Protein AF-J8LLK3-F1 (afdb_monomer)

InterPro domains:
  IPR021013 ATPase, vacuolar ER assembly factor, Vma12 [PF11712] (64-197)
  IPR021013 ATPase, vacuolar ER assembly factor, Vma12 [PTHR31394] (6-211)

Secondary structure (DSSP, 8-state):
-EEEEPPHHHHHHHHHHHTSTT--HHHHHHHHHHHHHTEEEHHHHHHHHHHHHTTT--SS-HHHHTSS--EEEPPPPPTTTT--HHHHHHHHHHHHHHHHHHHHHHHHHTS-GGGTTS-----HHHHHHHHHHHHHHHHHHHHHHHHHHHHHHHHHHHHS---HHHHHHHHHHHHHHHHHHHHHHHHHHHHHHHHHHHHHHH-------------

Structure (mmCIF, N/CA/C/O backbone):
data_AF-J8LLK3-F1
#
_entry.id   AF-J8LLK3-F1
#
loop_
_atom_site.group_PDB
_atom_site.id
_atom_site.type_symbol
_atom_site.label_atom_i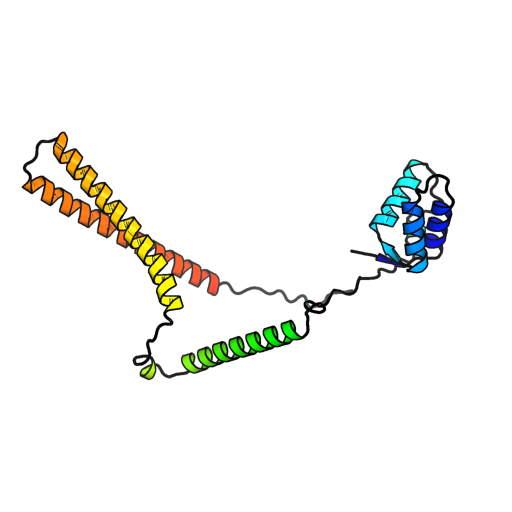d
_atom_site.label_alt_id
_atom_site.label_comp_id
_atom_site.label_asym_id
_atom_site.label_entity_id
_atom_site.label_seq_id
_atom_site.pdbx_PDB_ins_code
_atom_site.Cartn_x
_atom_site.Cartn_y
_atom_site.Cartn_z
_atom_site.occupancy
_atom_site.B_iso_or_equiv
_atom_site.auth_seq_id
_atom_site.auth_comp_id
_atom_site.auth_asym_id
_atom_site.auth_atom_id
_atom_site.pdbx_PDB_model_num
ATOM 1 N N . MET A 1 1 ? -20.066 -0.882 25.666 1.00 60.22 1 MET A N 1
ATOM 2 C CA . MET A 1 1 ? -19.975 -0.672 27.127 1.00 60.22 1 MET A CA 1
ATOM 3 C C . MET A 1 1 ? -21.286 -1.157 27.720 1.00 60.22 1 MET A C 1
ATOM 5 O O . MET A 1 1 ? -22.315 -0.779 27.176 1.00 60.22 1 MET A O 1
ATOM 9 N N . PHE A 1 2 ? -21.241 -2.059 28.703 1.00 69.62 2 PHE A N 1
ATOM 10 C CA . PHE A 1 2 ? -22.421 -2.744 29.247 1.00 69.62 2 PHE A CA 1
ATOM 11 C C . PHE A 1 2 ? -23.059 -1.929 30.378 1.00 69.62 2 PHE A C 1
ATOM 13 O O . PHE A 1 2 ? -22.339 -1.442 31.256 1.00 69.62 2 PHE A O 1
ATOM 20 N N . GLU A 1 3 ? -24.384 -1.809 30.354 1.00 79.56 3 GLU A N 1
ATOM 21 C CA . GLU A 1 3 ? -25.194 -1.228 31.427 1.00 79.56 3 GLU A CA 1
ATOM 22 C C . GLU A 1 3 ? -26.133 -2.308 31.980 1.00 79.56 3 GLU A C 1
ATOM 24 O O . GLU A 1 3 ? -26.584 -3.194 31.251 1.00 79.56 3 GLU A O 1
ATOM 29 N N . ILE A 1 4 ? -26.346 -2.279 33.293 1.00 79.06 4 ILE A N 1
ATOM 30 C CA . ILE A 1 4 ? -27.189 -3.219 34.031 1.00 79.06 4 ILE A CA 1
ATOM 31 C C . ILE A 1 4 ? -28.424 -2.461 34.489 1.00 79.06 4 ILE A C 1
ATOM 33 O O . ILE A 1 4 ? -28.295 -1.382 35.071 1.00 79.06 4 ILE A O 1
ATOM 37 N N . LYS A 1 5 ? -29.607 -3.025 34.267 1.00 81.50 5 LYS A N 1
ATOM 38 C CA . LYS A 1 5 ? -30.846 -2.483 34.818 1.00 81.50 5 LYS A CA 1
ATOM 39 C C . LYS A 1 5 ? -30.872 -2.652 36.338 1.00 81.50 5 LYS A C 1
ATOM 41 O O . LYS A 1 5 ? -30.486 -3.703 36.853 1.00 81.50 5 LYS A O 1
ATOM 46 N N . LEU A 1 6 ? -31.320 -1.630 37.067 1.00 75.50 6 LEU A N 1
ATOM 47 C CA . LEU A 1 6 ? -31.387 -1.718 38.523 1.00 75.50 6 LEU A CA 1
ATOM 48 C C . LEU A 1 6 ? -32.522 -2.651 38.969 1.00 75.50 6 LEU A C 1
ATOM 50 O O . LEU A 1 6 ? -33.693 -2.449 38.660 1.00 75.50 6 LEU A O 1
ATOM 54 N N . ASN A 1 7 ? -32.165 -3.631 39.793 1.00 79.69 7 ASN A N 1
ATOM 55 C CA . ASN A 1 7 ? -33.077 -4.370 40.656 1.00 79.69 7 ASN A CA 1
ATOM 56 C C . ASN A 1 7 ? -33.296 -3.612 41.986 1.00 79.69 7 ASN A C 1
ATOM 58 O O . ASN A 1 7 ? -32.456 -2.812 42.411 1.00 79.69 7 ASN A O 1
ATOM 62 N N . LYS A 1 8 ? -34.375 -3.932 42.706 1.00 78.75 8 LYS A N 1
ATOM 63 C CA . LYS A 1 8 ? -34.675 -3.460 44.068 1.00 78.75 8 LYS A CA 1
ATOM 64 C C . LYS A 1 8 ? -33.454 -3.560 44.993 1.00 78.75 8 LYS A C 1
ATOM 66 O O . LYS A 1 8 ? -33.096 -2.583 45.646 1.00 78.75 8 LYS A O 1
ATOM 71 N N . GLN A 1 9 ? -32.732 -4.681 44.955 1.00 76.06 9 GLN A N 1
ATOM 72 C CA . GLN A 1 9 ? -31.526 -4.864 45.770 1.00 76.06 9 GLN A CA 1
ATOM 73 C C . GLN A 1 9 ? -30.375 -3.931 45.368 1.00 76.06 9 GLN A C 1
ATOM 75 O O . GLN A 1 9 ? -29.700 -3.370 46.228 1.00 76.06 9 GLN A O 1
ATOM 80 N N . THR A 1 10 ? -30.175 -3.691 44.068 1.00 73.69 10 THR A N 1
ATOM 81 C CA . THR A 1 10 ? -29.155 -2.737 43.602 1.00 73.69 10 THR A CA 1
ATOM 82 C C . THR A 1 10 ? -29.512 -1.289 43.940 1.00 73.69 10 THR A C 1
ATOM 84 O O . THR A 1 10 ? -28.625 -0.531 44.322 1.00 73.69 10 THR A O 1
ATOM 87 N N . THR A 1 11 ? -30.796 -0.903 43.889 1.00 78.62 11 THR A N 1
ATOM 88 C CA . THR A 1 11 ? -31.232 0.441 44.317 1.00 78.62 11 THR A CA 1
ATOM 89 C C . THR A 1 11 ? -30.996 0.666 45.805 1.00 78.62 11 THR A C 1
ATOM 91 O O . THR A 1 11 ? -30.547 1.737 46.212 1.00 78.62 11 THR A O 1
ATOM 94 N N . GLU A 1 12 ? -31.266 -0.352 46.621 1.00 81.12 12 GLU A N 1
ATOM 95 C CA . GLU A 1 12 ? -31.087 -0.287 48.066 1.00 81.12 12 GLU A CA 1
ATOM 96 C C . GLU A 1 12 ? -29.602 -0.245 48.435 1.00 81.12 12 GLU A C 1
ATOM 98 O O . GLU A 1 12 ? -29.194 0.569 49.265 1.00 81.12 12 GLU A O 1
ATOM 103 N N . PHE A 1 13 ? -28.773 -1.031 47.742 1.00 79.19 13 PHE A N 1
ATOM 104 C CA . PHE A 1 13 ? -27.320 -0.994 47.871 1.00 79.19 13 PHE A CA 1
ATOM 105 C C . PHE A 1 13 ? -26.745 0.390 47.540 1.00 79.19 13 PHE A C 1
ATOM 107 O O . PHE A 1 13 ? -25.981 0.939 48.332 1.00 79.19 13 PHE A O 1
ATOM 114 N N . LEU A 1 14 ? -27.146 0.991 46.414 1.00 78.25 14 LEU A N 1
ATOM 115 C CA . LEU A 1 14 ? -26.679 2.321 46.009 1.00 78.25 14 LEU A CA 1
ATOM 116 C C . LEU A 1 14 ? -27.146 3.417 46.974 1.00 78.25 14 LEU A C 1
ATOM 118 O O . LEU A 1 14 ? -26.362 4.297 47.322 1.00 78.25 14 LEU A O 1
ATOM 122 N N . ARG A 1 15 ? -28.384 3.339 47.479 1.00 80.56 15 ARG A N 1
ATOM 123 C CA . ARG A 1 15 ? -28.901 4.269 48.497 1.00 80.56 15 ARG A CA 1
ATOM 124 C C . ARG A 1 15 ? -28.152 4.134 49.825 1.00 80.56 15 ARG A C 1
ATOM 126 O O . ARG A 1 15 ? -27.814 5.137 50.446 1.00 80.56 15 ARG A O 1
ATOM 133 N N . LYS A 1 16 ? -27.852 2.905 50.251 1.00 80.44 16 LYS A N 1
ATOM 134 C CA . LYS A 1 16 ? -27.056 2.641 51.458 1.00 80.44 16 LYS A CA 1
ATOM 135 C C . LYS A 1 16 ? -25.616 3.132 51.299 1.00 80.44 16 LYS A C 1
ATOM 137 O O . LYS A 1 16 ? -25.060 3.682 52.245 1.00 80.44 16 LYS A O 1
ATOM 142 N N . PHE A 1 17 ? -25.037 2.982 50.108 1.00 75.31 17 PHE A N 1
ATOM 143 C CA . PHE A 1 17 ? -23.720 3.520 49.777 1.00 75.31 17 PHE A CA 1
ATOM 144 C C . PHE A 1 17 ? -23.714 5.058 49.780 1.00 75.31 17 PHE A C 1
ATOM 146 O O . PHE A 1 17 ? -22.825 5.648 50.386 1.00 75.31 17 PHE A O 1
ATOM 153 N N . LYS A 1 18 ? -24.737 5.707 49.201 1.00 77.25 18 LYS A N 1
ATOM 154 C CA . LYS A 1 18 ? -24.936 7.170 49.240 1.00 77.25 18 LYS A CA 1
ATOM 155 C C . LYS A 1 18 ? -25.008 7.710 50.671 1.00 77.25 18 LYS A C 1
ATOM 157 O O . LYS A 1 18 ? -24.407 8.731 50.980 1.00 77.25 18 LYS A O 1
ATOM 162 N N . ASN A 1 19 ? -25.720 7.001 51.546 1.00 72.38 19 ASN A N 1
ATOM 163 C CA . ASN A 1 19 ? -25.886 7.375 52.952 1.00 72.38 19 ASN A CA 1
ATOM 164 C C . ASN A 1 19 ? -24.664 7.026 53.825 1.00 72.38 19 ASN A C 1
ATOM 166 O O . ASN A 1 19 ? -24.633 7.373 55.004 1.00 72.38 19 ASN A O 1
ATOM 170 N N . SER A 1 20 ? -23.665 6.326 53.280 1.00 69.00 20 SER A N 1
ATOM 171 C CA . SER A 1 20 ? -22.406 6.064 53.974 1.00 69.00 20 SER A CA 1
ATOM 172 C C . SER A 1 20 ? -21.535 7.323 53.978 1.00 69.00 20 SER A C 1
ATOM 174 O O . SER A 1 20 ? -21.442 8.031 52.976 1.00 69.00 20 SER A O 1
ATOM 176 N N . ALA A 1 21 ? -20.830 7.575 55.084 1.00 54.03 21 ALA A N 1
ATOM 177 C CA . ALA A 1 21 ? -20.004 8.767 55.324 1.00 54.03 21 ALA A CA 1
ATOM 178 C C . ALA A 1 21 ? -18.760 8.913 54.410 1.00 54.03 21 ALA A C 1
ATOM 180 O O . ALA A 1 21 ? -17.834 9.652 54.736 1.00 54.03 21 ALA A O 1
ATOM 181 N N . ARG A 1 22 ? -18.694 8.187 53.287 1.00 59.06 22 ARG A N 1
ATOM 182 C CA . ARG A 1 22 ? -17.504 8.053 52.430 1.00 59.06 22 ARG A CA 1
ATOM 183 C C . ARG A 1 22 ? -17.756 8.361 50.954 1.00 59.06 22 ARG A C 1
ATOM 185 O O . ARG A 1 22 ? -16.858 8.192 50.131 1.00 59.06 22 ARG A O 1
ATOM 192 N N . SER A 1 23 ? -18.968 8.791 50.608 1.00 59.50 23 SER A N 1
ATOM 193 C CA . SER A 1 23 ? -19.279 9.206 49.246 1.00 59.50 23 SER A CA 1
ATOM 194 C C . SER A 1 23 ? -18.758 10.621 48.982 1.00 59.50 23 SER A C 1
ATOM 196 O O . SER A 1 23 ? -19.097 11.568 49.693 1.00 59.50 23 SER A O 1
ATOM 198 N N . ASN A 1 24 ? -17.918 10.767 47.957 1.00 65.44 24 ASN A N 1
ATOM 199 C CA . ASN A 1 24 ? -17.491 12.076 47.467 1.00 65.44 24 ASN A CA 1
ATOM 200 C C . ASN A 1 24 ? -18.660 12.754 46.738 1.00 65.44 24 ASN A C 1
ATOM 202 O O . ASN A 1 24 ? -19.535 12.074 46.205 1.00 65.44 24 ASN A O 1
ATOM 206 N N . LYS A 1 25 ? -18.655 14.091 46.647 1.00 73.38 25 LYS A N 1
ATOM 207 C CA . LYS A 1 25 ? -19.703 14.852 45.938 1.00 73.38 25 LYS A CA 1
ATOM 208 C C . LYS A 1 25 ? -19.962 14.310 44.522 1.00 73.38 25 LYS A C 1
ATOM 210 O O . LYS A 1 25 ? -21.103 14.057 44.170 1.00 73.38 25 LYS A O 1
ATOM 215 N N . THR A 1 26 ? -18.895 14.015 43.781 1.00 70.75 26 THR A N 1
ATOM 216 C CA . THR A 1 26 ? -18.955 13.429 42.432 1.00 70.75 26 THR A CA 1
ATOM 217 C C . THR A 1 26 ? -19.625 12.056 42.409 1.00 70.75 26 THR A C 1
ATOM 219 O O . THR A 1 26 ? -20.408 11.759 41.521 1.00 70.75 26 THR A O 1
ATOM 222 N N . THR A 1 27 ? -19.354 11.224 43.414 1.00 74.81 27 THR A N 1
ATOM 223 C CA . THR A 1 27 ? -19.911 9.875 43.512 1.00 74.81 27 THR A CA 1
ATOM 224 C C . THR A 1 27 ? -21.401 9.900 43.843 1.00 74.81 27 THR A C 1
ATOM 226 O O . THR A 1 27 ? -22.145 9.049 43.368 1.00 74.81 27 THR A O 1
ATOM 229 N N . ASN A 1 28 ? -21.845 10.874 44.641 1.00 76.12 28 ASN A N 1
ATOM 230 C CA . ASN A 1 28 ? -23.265 11.085 44.919 1.00 76.12 28 ASN A CA 1
ATOM 231 C C . ASN A 1 28 ? -24.021 11.553 43.676 1.00 76.12 28 ASN A C 1
ATOM 233 O O . ASN A 1 28 ? -25.088 11.010 43.398 1.00 76.12 28 ASN A O 1
ATOM 237 N N . ASP A 1 29 ? -23.442 12.489 42.922 1.00 79.06 29 ASP A N 1
ATOM 238 C CA . ASP A 1 29 ? -24.023 12.977 41.670 1.00 79.06 29 ASP A CA 1
ATOM 239 C C . ASP A 1 29 ? -24.152 11.829 40.646 1.00 79.06 29 ASP A C 1
ATOM 241 O O . ASP A 1 29 ? -25.208 11.654 40.040 1.00 79.06 29 ASP A O 1
ATOM 245 N N . ASP A 1 30 ? -23.128 10.973 40.521 1.00 82.25 30 ASP A N 1
ATOM 246 C CA . ASP A 1 30 ? -23.170 9.782 39.660 1.00 82.25 30 ASP A CA 1
ATOM 247 C C . ASP A 1 30 ? -24.278 8.799 40.084 1.00 82.25 30 ASP A C 1
ATOM 249 O O . ASP A 1 30 ? -25.030 8.300 39.244 1.00 82.25 30 ASP A O 1
ATOM 253 N N . ILE A 1 31 ? -24.416 8.532 41.391 1.00 79.31 31 ILE A N 1
ATOM 254 C CA . ILE A 1 31 ? -25.457 7.642 41.933 1.00 79.31 31 ILE A CA 1
ATOM 255 C C . ILE A 1 31 ? -26.858 8.197 41.661 1.00 79.31 31 ILE A C 1
ATOM 257 O O . ILE A 1 31 ? -27.758 7.420 41.342 1.00 79.31 31 ILE A O 1
ATOM 261 N N . ASP A 1 32 ? -27.048 9.513 41.738 1.00 80.81 32 ASP A N 1
ATOM 262 C CA . ASP A 1 32 ? -28.334 10.146 41.443 1.00 80.81 32 ASP A CA 1
ATOM 263 C C . ASP A 1 32 ? -28.701 10.018 39.960 1.00 80.81 32 ASP A C 1
ATOM 265 O O . ASP A 1 32 ? -29.826 9.628 39.638 1.00 80.81 32 ASP A O 1
ATOM 269 N N . VAL A 1 33 ? -27.727 10.188 39.061 1.00 83.94 33 VAL A N 1
ATOM 270 C CA . VAL A 1 33 ? -27.908 9.931 37.623 1.00 83.94 33 VAL A CA 1
ATOM 271 C C . VAL A 1 33 ? -28.258 8.461 37.352 1.00 83.94 33 VAL A C 1
ATOM 273 O O . VAL A 1 33 ? -29.087 8.169 36.486 1.00 83.94 33 VAL A O 1
ATOM 276 N N . PHE A 1 34 ? -27.667 7.514 38.087 1.00 84.44 34 PHE A N 1
ATOM 277 C CA . PHE A 1 34 ? -27.968 6.084 37.947 1.00 84.44 34 PHE A CA 1
ATOM 278 C C . PHE A 1 34 ? -29.358 5.703 38.472 1.00 84.44 34 PHE A C 1
ATOM 280 O O . PHE A 1 34 ? -30.030 4.852 37.883 1.00 84.44 34 PHE A O 1
ATOM 287 N N . LEU A 1 35 ? -29.805 6.332 39.562 1.00 81.31 35 LEU A N 1
ATOM 288 C CA . LEU A 1 35 ? -31.144 6.126 40.116 1.00 81.31 35 LEU A CA 1
ATOM 289 C C . LEU A 1 35 ? -32.232 6.689 39.190 1.00 81.31 35 LEU A C 1
ATOM 291 O O . LEU A 1 35 ? -33.282 6.064 39.055 1.00 81.31 35 LEU A O 1
ATOM 295 N N . GLU A 1 36 ? -31.970 7.815 38.521 1.00 82.94 36 GLU A N 1
ATOM 296 C CA . GLU A 1 36 ? -32.889 8.415 37.547 1.00 82.94 36 GLU A CA 1
ATOM 297 C C . GLU A 1 36 ? -32.979 7.589 36.254 1.00 82.94 36 GLU A C 1
ATOM 299 O O . GLU A 1 36 ? -34.071 7.323 35.753 1.00 82.94 36 GLU A O 1
ATOM 304 N N . ARG A 1 37 ? -31.837 7.118 35.735 1.00 78.50 37 ARG A N 1
ATOM 305 C CA . ARG A 1 37 ? -31.777 6.324 34.494 1.00 78.50 37 ARG A CA 1
ATOM 306 C C . ARG A 1 37 ? -32.239 4.877 34.653 1.00 78.50 37 ARG A C 1
ATOM 308 O O . ARG A 1 37 ? -32.419 4.200 33.647 1.00 78.50 37 ARG A O 1
ATOM 315 N N . GLN A 1 38 ? -32.387 4.389 35.886 1.00 79.31 38 GLN A N 1
ATOM 316 C CA . GLN A 1 38 ? -32.613 2.972 36.200 1.00 79.31 38 GLN A CA 1
ATOM 317 C C . GLN A 1 38 ? -31.569 2.018 35.582 1.00 79.31 38 GLN A C 1
ATOM 319 O O . GLN A 1 38 ? -31.789 0.804 35.530 1.00 79.31 38 GLN A O 1
ATOM 324 N N . THR A 1 39 ? -30.391 2.534 35.212 1.00 80.81 39 THR A N 1
ATOM 325 C CA . THR A 1 39 ? -29.271 1.755 34.678 1.00 80.81 39 THR A CA 1
ATOM 326 C C . THR A 1 39 ? -27.945 2.133 35.338 1.00 80.81 39 THR A C 1
ATOM 328 O O . THR A 1 39 ? -27.667 3.300 35.614 1.00 80.81 39 THR A O 1
ATOM 331 N N . VAL A 1 40 ? -27.101 1.127 35.599 1.00 80.69 40 VAL A N 1
ATOM 332 C CA . VAL A 1 40 ? -25.756 1.293 36.172 1.00 80.69 40 VAL A CA 1
ATOM 333 C C . VAL A 1 40 ? -24.708 0.665 35.255 1.00 80.69 40 VAL A C 1
ATOM 335 O O . VAL A 1 40 ? -24.835 -0.501 34.871 1.00 80.69 40 VAL A O 1
ATOM 338 N N . PRO A 1 41 ? -23.616 1.376 34.934 1.00 84.31 41 PRO A N 1
ATOM 339 C CA . PRO A 1 41 ? -22.480 0.781 34.247 1.00 84.31 41 PRO A CA 1
ATOM 340 C C . PRO A 1 41 ? -21.817 -0.311 35.101 1.00 84.31 41 PRO A C 1
ATOM 342 O O . PRO A 1 41 ? -21.497 -0.090 36.269 1.00 84.31 41 PRO A O 1
ATOM 345 N N . VAL A 1 42 ? -21.491 -1.461 34.498 1.00 81.69 42 VAL A N 1
ATOM 346 C CA . VAL A 1 42 ? -20.866 -2.598 35.216 1.00 81.69 42 VAL A CA 1
ATOM 347 C C . VAL A 1 42 ? -19.587 -2.186 35.967 1.00 81.69 42 VAL A C 1
ATOM 349 O O . VAL A 1 42 ? -19.337 -2.636 37.083 1.00 81.69 42 VAL A O 1
ATOM 352 N N . HIS A 1 43 ? -18.773 -1.310 35.369 1.00 83.12 43 HIS A N 1
ATOM 353 C CA . HIS A 1 43 ? -17.515 -0.850 35.966 1.00 83.12 43 HIS A CA 1
ATOM 354 C C . HIS A 1 43 ? -17.729 -0.013 37.240 1.00 83.12 43 HIS A C 1
ATOM 356 O O . HIS A 1 43 ? -16.994 -0.190 38.210 1.00 83.12 43 HIS A O 1
ATOM 362 N N . SER A 1 44 ? -18.752 0.847 37.257 1.00 82.25 44 SER A N 1
ATOM 363 C CA . SER A 1 44 ? -19.115 1.669 38.413 1.00 82.25 44 SER A CA 1
ATOM 364 C C . SER A 1 44 ? -19.614 0.784 39.554 1.00 82.25 44 SER A C 1
ATOM 366 O O . SER A 1 44 ? -19.149 0.914 40.682 1.00 82.25 44 SER A O 1
ATOM 368 N N . LEU A 1 45 ? -20.466 -0.204 39.253 1.00 79.75 45 LEU A N 1
ATOM 369 C CA . LEU A 1 45 ? -20.940 -1.166 40.253 1.00 79.75 45 LEU A CA 1
ATOM 370 C C . LEU A 1 45 ? -19.782 -1.963 40.879 1.00 79.75 45 LEU A C 1
ATOM 372 O O . LEU A 1 45 ? -19.710 -2.101 42.099 1.00 79.75 45 LEU A O 1
ATOM 376 N N . LEU A 1 46 ? -18.844 -2.446 40.056 1.00 82.31 46 LEU A N 1
ATOM 377 C CA . LEU A 1 46 ? -17.647 -3.150 40.529 1.00 82.31 46 LEU A CA 1
ATOM 378 C C . LEU A 1 46 ? -16.767 -2.269 41.421 1.00 82.31 46 LEU A C 1
ATOM 380 O O . LEU A 1 46 ? -16.212 -2.766 42.402 1.00 82.31 46 LEU A O 1
ATOM 384 N N . PHE A 1 47 ? -16.643 -0.979 41.100 1.00 83.62 47 PHE A N 1
ATOM 385 C CA . PHE A 1 47 ? -15.919 -0.022 41.930 1.00 83.62 47 PHE A CA 1
ATOM 386 C C . PHE A 1 47 ? -16.555 0.094 43.323 1.00 83.62 47 PHE A C 1
ATOM 388 O O . PHE A 1 47 ? -15.857 -0.091 44.322 1.00 83.62 47 PHE A O 1
ATOM 395 N N . TYR A 1 48 ? -17.875 0.289 43.402 1.00 79.50 48 TYR A N 1
ATOM 396 C CA . TYR A 1 48 ? -18.585 0.402 44.681 1.00 79.50 48 TYR A CA 1
ATOM 397 C C . TYR A 1 48 ? -18.507 -0.885 45.512 1.00 79.50 48 TYR A C 1
ATOM 399 O O . TYR A 1 48 ? -18.216 -0.838 46.706 1.00 79.50 48 TYR A O 1
ATOM 407 N N . VAL A 1 49 ? -18.669 -2.055 44.882 1.00 79.50 49 VAL A N 1
ATOM 408 C CA . VAL A 1 49 ? -18.544 -3.356 45.564 1.00 79.50 49 VAL A CA 1
ATOM 409 C C . VAL A 1 49 ? -17.126 -3.581 46.093 1.00 79.50 49 VAL A C 1
ATOM 411 O O . VAL A 1 49 ? -16.953 -4.061 47.214 1.00 79.50 49 VAL A O 1
ATOM 414 N N . LYS A 1 50 ? -16.094 -3.224 45.317 1.00 82.50 50 LYS A N 1
ATOM 415 C CA . LYS A 1 50 ? -14.692 -3.337 45.744 1.00 82.50 50 LYS A CA 1
ATOM 416 C C . LYS A 1 50 ? -14.400 -2.446 46.948 1.00 82.50 50 LYS A C 1
ATOM 418 O O . LYS A 1 50 ? -13.683 -2.873 47.851 1.00 82.50 50 LYS A O 1
ATOM 423 N N . GLU A 1 51 ? -14.959 -1.242 46.973 1.00 77.31 51 GLU A N 1
ATOM 424 C CA . GLU A 1 51 ? -14.765 -0.308 48.079 1.00 77.31 51 GLU A CA 1
ATOM 425 C C . GLU A 1 51 ? -15.494 -0.764 49.355 1.00 77.31 51 GLU A C 1
ATOM 427 O O . GLU A 1 51 ? -14.934 -0.675 50.447 1.00 77.31 51 GLU A O 1
ATOM 432 N N . CYS A 1 52 ? -16.677 -1.374 49.234 1.00 69.38 52 CYS A N 1
ATOM 433 C CA . CYS A 1 52 ? -17.363 -2.008 50.366 1.00 69.38 52 CYS A CA 1
ATOM 434 C C . CYS A 1 52 ? -16.645 -3.269 50.877 1.00 69.38 52 CYS A C 1
ATOM 436 O O . CYS A 1 52 ? -16.580 -3.485 52.086 1.00 69.38 52 CYS A O 1
ATOM 438 N N . ARG A 1 53 ? -16.054 -4.083 49.987 1.00 68.50 53 ARG A N 1
ATOM 439 C CA . ARG A 1 53 ? -15.320 -5.307 50.364 1.00 68.50 53 ARG A CA 1
ATOM 440 C C . ARG A 1 53 ? -14.065 -5.022 51.194 1.00 68.50 53 ARG A C 1
ATOM 442 O O . ARG A 1 53 ? -13.713 -5.834 52.035 1.00 68.50 53 ARG A O 1
ATOM 449 N N . LYS A 1 54 ? -13.396 -3.883 50.984 1.00 67.38 54 LYS A N 1
ATOM 450 C CA . LYS A 1 54 ? -12.235 -3.476 51.801 1.00 67.38 54 LYS A CA 1
ATOM 451 C C . LYS A 1 54 ? -12.581 -3.209 53.270 1.00 67.38 54 LYS A C 1
ATOM 453 O O . LYS A 1 54 ? -11.678 -3.203 54.093 1.00 67.38 54 LYS A O 1
ATOM 458 N N . ASN A 1 55 ? -13.846 -2.929 53.577 1.00 58.97 55 ASN A N 1
ATOM 459 C CA . ASN A 1 55 ? -14.285 -2.468 54.894 1.00 58.97 55 ASN A CA 1
ATOM 460 C C . ASN A 1 55 ? -15.268 -3.456 55.559 1.00 58.97 55 ASN A C 1
ATOM 462 O O . ASN A 1 55 ? -16.053 -3.027 56.399 1.00 58.97 55 ASN A O 1
ATOM 466 N N . ASP A 1 56 ? -15.287 -4.730 55.128 1.00 57.94 56 ASP A N 1
ATOM 467 C CA . ASP A 1 56 ? -16.102 -5.843 55.670 1.00 57.94 56 ASP A CA 1
ATOM 468 C C . ASP A 1 56 ? -17.598 -5.545 55.910 1.00 57.94 56 ASP A C 1
ATOM 470 O O . ASP A 1 56 ? -18.274 -6.166 56.724 1.00 57.94 56 ASP A O 1
ATOM 474 N N . THR A 1 57 ? -18.165 -4.608 55.151 1.00 58.91 57 THR A N 1
ATOM 475 C CA . THR A 1 57 ? -19.551 -4.132 55.301 1.00 58.91 57 THR A CA 1
ATOM 476 C C . THR A 1 57 ? -20.347 -4.382 54.026 1.00 58.91 57 THR A C 1
ATOM 478 O O . THR A 1 57 ? -20.968 -3.480 53.465 1.00 58.91 57 THR A O 1
ATOM 481 N N . LEU A 1 58 ? -20.326 -5.622 53.529 1.00 60.31 58 LEU A N 1
ATOM 482 C CA . LEU A 1 58 ? -21.207 -6.027 52.434 1.00 60.31 58 LEU A CA 1
ATOM 483 C C . LEU A 1 58 ? -22.594 -6.371 53.003 1.00 60.31 58 LEU A C 1
ATOM 485 O O . LEU A 1 58 ? -22.715 -7.337 53.751 1.00 60.31 58 LEU A O 1
ATOM 489 N N . PRO A 1 59 ? -23.648 -5.604 52.672 1.00 58.03 59 PRO A N 1
ATOM 490 C CA . PRO A 1 59 ? -24.991 -5.862 53.186 1.00 58.03 59 PRO A CA 1
ATOM 491 C C . PRO A 1 59 ? -25.657 -7.106 52.581 1.00 58.03 59 PRO A C 1
ATOM 493 O O . PRO A 1 59 ? -26.593 -7.621 53.179 1.00 58.03 59 PRO A O 1
ATOM 496 N N . CYS A 1 60 ? -25.200 -7.574 51.413 1.00 61.59 60 CYS A N 1
ATOM 497 C CA . CYS A 1 60 ? -25.788 -8.703 50.688 1.00 61.59 60 CYS A CA 1
ATOM 498 C C . CYS A 1 60 ? -24.703 -9.514 49.970 1.00 61.59 60 CYS A C 1
ATOM 500 O O . CYS A 1 60 ? -23.622 -8.998 49.657 1.00 61.59 60 CYS A O 1
ATOM 502 N N . SER A 1 61 ? -25.010 -10.774 49.655 1.00 70.38 61 SER A N 1
ATOM 503 C CA . SER A 1 61 ? -24.143 -11.598 48.814 1.00 70.38 61 SER A CA 1
ATOM 504 C C . SER A 1 61 ? -24.106 -11.034 47.391 1.00 70.38 61 SER A C 1
ATOM 506 O O . SER A 1 61 ? -25.132 -10.635 46.844 1.00 70.38 61 SER A O 1
ATOM 508 N N . ILE A 1 62 ? -22.936 -11.039 46.740 1.00 69.94 62 ILE A N 1
ATOM 509 C CA . ILE A 1 62 ? -22.784 -10.572 45.344 1.00 69.94 62 ILE A CA 1
ATOM 510 C C . ILE A 1 62 ? -23.770 -11.293 44.409 1.00 69.94 62 ILE A C 1
ATOM 512 O O . ILE A 1 62 ? -24.256 -10.706 43.447 1.00 69.94 62 ILE A O 1
ATOM 516 N N . LYS A 1 63 ? -24.095 -12.556 44.708 1.00 71.56 63 LYS A N 1
ATOM 517 C CA . LYS A 1 63 ? -25.070 -13.341 43.941 1.00 71.56 63 LYS A CA 1
ATOM 518 C C . LYS A 1 63 ? -26.486 -12.770 44.026 1.00 71.56 63 LYS A C 1
ATOM 520 O O . LYS A 1 63 ? -27.201 -12.800 43.033 1.00 71.56 63 LYS A O 1
ATOM 525 N N . GLU A 1 64 ? -26.874 -12.257 45.188 1.00 71.38 64 GLU A N 1
ATOM 526 C CA . GLU A 1 64 ? -28.191 -11.655 45.407 1.00 71.38 64 GLU A CA 1
ATOM 527 C C . GLU A 1 64 ? -28.262 -10.291 44.721 1.00 71.38 64 GLU A C 1
ATOM 529 O O . GLU A 1 64 ? -29.188 -10.034 43.956 1.00 71.38 64 GLU A O 1
ATOM 534 N N . LEU A 1 65 ? -27.202 -9.482 44.864 1.00 70.69 65 LEU A N 1
ATOM 535 C CA . LEU A 1 65 ? -27.100 -8.168 44.225 1.00 70.69 65 LEU A CA 1
ATOM 536 C C . LEU A 1 65 ? -27.260 -8.241 42.698 1.00 70.69 65 LEU A C 1
ATOM 538 O O . LEU A 1 65 ? -27.814 -7.333 42.086 1.00 70.69 65 LEU A O 1
ATOM 542 N N . LEU A 1 66 ? -26.764 -9.316 42.087 1.00 69.19 66 LEU A N 1
ATOM 543 C CA . LEU A 1 66 ? -26.772 -9.514 40.641 1.00 69.19 66 LEU A CA 1
ATOM 544 C C . LEU A 1 66 ? -27.990 -10.300 40.129 1.00 69.19 66 LEU A C 1
ATOM 546 O O . LEU A 1 66 ? -28.065 -10.544 38.932 1.00 69.19 66 LEU A O 1
ATOM 550 N N . SER A 1 67 ? -28.941 -10.699 40.981 1.00 73.12 67 SER A N 1
ATOM 551 C CA . SER A 1 67 ? -30.099 -11.508 40.578 1.00 73.12 67 SER A CA 1
ATOM 552 C C . SER A 1 67 ? -31.420 -10.742 40.747 1.00 73.12 67 SER A C 1
ATOM 554 O O . SER A 1 67 ? -31.710 -10.318 41.866 1.00 73.12 67 SER A O 1
ATOM 556 N N . PRO A 1 68 ? -32.281 -10.614 39.714 1.00 63.69 68 PRO A N 1
ATOM 557 C CA . PRO A 1 68 ? -32.088 -11.003 38.315 1.00 63.69 68 PRO A CA 1
ATOM 558 C C . PRO A 1 68 ? -31.244 -9.981 37.533 1.00 63.69 68 PRO A C 1
ATOM 560 O O . PRO A 1 68 ? -31.367 -8.773 37.729 1.00 63.69 68 PRO A O 1
ATOM 563 N N . PHE A 1 69 ? -30.400 -10.481 36.630 1.00 66.00 69 PHE A N 1
ATOM 564 C CA . PHE A 1 69 ? -29.495 -9.671 35.817 1.00 66.00 69 PHE A CA 1
ATOM 565 C C . PHE A 1 69 ? -30.122 -9.389 34.443 1.00 66.00 69 PHE A C 1
ATOM 567 O O . PHE A 1 69 ? -30.139 -10.269 33.583 1.00 66.00 69 PHE A O 1
ATOM 574 N N . GLU A 1 70 ? -30.600 -8.167 34.203 1.00 70.94 70 GLU A N 1
ATOM 575 C CA . GLU A 1 70 ? -31.015 -7.722 32.864 1.00 70.94 70 GLU A CA 1
ATOM 576 C C . GLU A 1 70 ? -29.949 -6.786 32.277 1.00 70.94 70 GLU A C 1
ATOM 578 O O . GLU A 1 70 ? -29.662 -5.715 32.821 1.00 70.94 70 GLU A O 1
ATOM 583 N N . PHE A 1 71 ? -29.329 -7.215 31.172 1.00 73.94 71 PHE A N 1
ATOM 584 C CA . PHE A 1 71 ? -28.390 -6.394 30.408 1.00 73.94 71 PHE A CA 1
ATOM 585 C C . PHE A 1 71 ? -29.156 -5.443 29.489 1.00 73.94 71 PHE A C 1
ATOM 587 O O . PHE A 1 71 ? -29.935 -5.897 28.651 1.00 73.94 71 PHE A O 1
ATOM 594 N N . GLU A 1 72 ? -28.844 -4.148 29.554 1.00 69.31 72 GLU A N 1
ATOM 595 C CA . GLU A 1 72 ? -29.20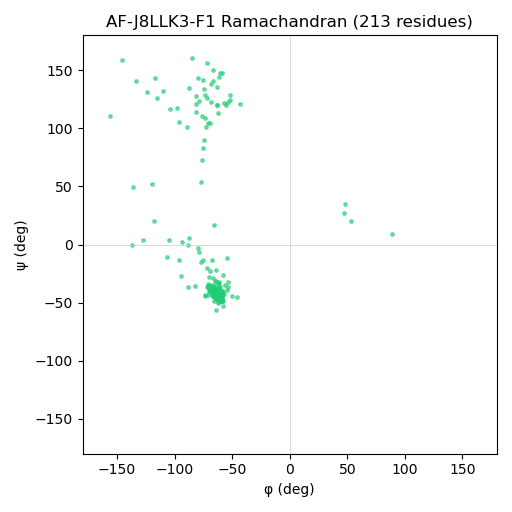6 -3.216 28.489 1.00 69.31 72 GLU A CA 1
ATOM 596 C C . GLU A 1 72 ? -28.008 -2.994 27.564 1.00 69.31 72 GLU A C 1
ATOM 598 O O . GLU A 1 72 ? -26.936 -2.507 27.945 1.00 69.31 72 GLU A O 1
ATOM 603 N N . PHE A 1 73 ? -28.182 -3.387 26.303 1.00 69.44 73 PHE A N 1
ATOM 604 C CA . PHE A 1 73 ? -27.224 -3.072 25.258 1.00 69.44 73 PHE A CA 1
ATOM 605 C C . PHE A 1 73 ? -27.484 -1.648 24.782 1.00 69.44 73 PHE A C 1
ATOM 607 O O . PHE A 1 73 ? -28.556 -1.359 24.253 1.00 69.44 73 PHE A O 1
ATOM 614 N N . LYS A 1 74 ? -26.479 -0.769 24.893 1.00 70.81 74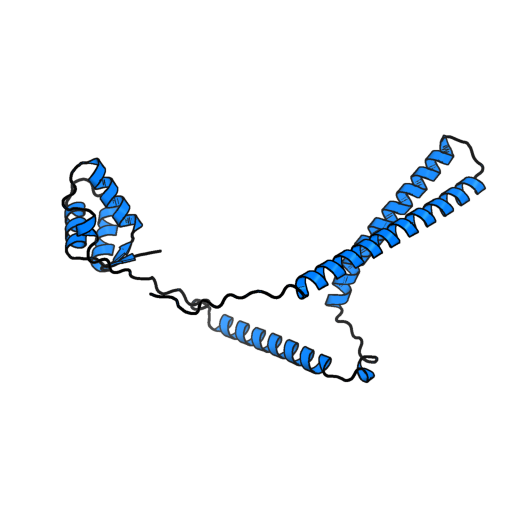 LYS A N 1
ATOM 615 C CA . LYS A 1 74 ? -26.538 0.534 24.220 1.00 70.81 74 LYS A CA 1
ATOM 616 C C . LYS A 1 74 ? -26.870 0.315 22.749 1.00 70.81 74 LYS A C 1
ATOM 618 O O . LYS A 1 74 ? -26.186 -0.468 22.080 1.00 70.81 74 LYS A O 1
ATOM 623 N N . ALA A 1 75 ? -27.889 1.018 22.255 1.00 73.06 75 ALA A N 1
ATOM 624 C CA . ALA A 1 75 ? -28.238 0.990 20.845 1.00 73.06 75 ALA A CA 1
ATOM 625 C C . ALA A 1 75 ? -26.981 1.300 20.024 1.00 73.06 75 ALA A C 1
ATOM 627 O O . ALA A 1 75 ? -26.286 2.295 20.251 1.00 73.06 75 ALA A O 1
ATOM 628 N N . LYS A 1 76 ? -26.635 0.398 19.106 1.00 74.94 76 LYS A N 1
ATOM 629 C CA . LYS A 1 76 ? -25.453 0.568 18.268 1.00 74.94 76 LYS A CA 1
ATOM 630 C C . LYS A 1 76 ? -25.668 1.814 17.416 1.00 74.94 76 LYS A C 1
ATOM 632 O O . LYS A 1 76 ? -26.618 1.859 16.639 1.00 74.94 76 LYS A O 1
ATOM 637 N N . ALA A 1 77 ? -24.785 2.802 17.553 1.00 74.56 77 ALA A N 1
ATOM 638 C CA . ALA A 1 77 ? -24.836 3.995 16.720 1.00 74.56 77 ALA A CA 1
ATOM 639 C C . ALA A 1 77 ? -24.844 3.578 15.241 1.00 74.56 77 ALA A C 1
ATOM 641 O O . ALA A 1 77 ? -23.952 2.852 14.780 1.00 74.56 77 ALA A O 1
ATOM 642 N N . VAL A 1 78 ? -25.875 3.999 14.509 1.00 79.56 78 VAL A N 1
ATOM 643 C CA . VAL A 1 78 ? -25.968 3.752 13.071 1.00 79.56 78 VAL A CA 1
ATOM 644 C C . VAL A 1 78 ? -24.876 4.581 12.406 1.00 79.56 78 VAL A C 1
ATOM 646 O O . VAL A 1 78 ? -24.804 5.796 12.589 1.00 79.56 78 VAL A O 1
ATOM 649 N N . ARG A 1 79 ? -23.985 3.924 11.656 1.00 78.44 79 ARG A N 1
ATOM 650 C CA . ARG A 1 79 ? -22.906 4.621 10.946 1.00 78.44 79 ARG A CA 1
ATOM 651 C C . ARG A 1 79 ? -23.521 5.674 10.023 1.00 78.44 79 ARG A C 1
ATOM 653 O O . ARG A 1 79 ? -24.330 5.338 9.167 1.00 78.44 79 ARG A O 1
ATOM 660 N N . GLY A 1 80 ? -23.134 6.931 10.220 1.00 75.94 80 GLY A N 1
ATOM 661 C CA . GLY A 1 80 ? -23.611 8.061 9.424 1.00 75.94 80 GLY A CA 1
ATOM 662 C C . GLY A 1 80 ? -24.880 8.757 9.919 1.00 75.94 80 GLY A C 1
ATOM 663 O O . GLY A 1 80 ? -25.373 9.644 9.227 1.00 75.94 80 GLY A O 1
ATOM 664 N N . SER A 1 81 ? -25.386 8.434 11.116 1.00 77.31 81 SER A N 1
ATOM 665 C CA . SER A 1 81 ? -26.526 9.149 11.720 1.00 77.31 81 SER A CA 1
ATOM 666 C C . SER A 1 81 ? -26.249 10.636 11.976 1.00 77.31 81 SER A C 1
ATOM 668 O O . SER A 1 81 ? -27.152 11.456 11.865 1.00 77.31 81 SER A O 1
ATOM 670 N N . HIS A 1 82 ? -24.999 10.990 12.280 1.00 82.25 82 HIS A N 1
ATOM 671 C CA . HIS A 1 82 ? -24.574 12.361 12.591 1.00 82.25 82 HIS A CA 1
ATOM 672 C C . HIS A 1 82 ? -24.180 13.187 11.359 1.00 82.25 82 HIS A C 1
ATOM 674 O O . HIS A 1 82 ? -23.660 14.292 11.497 1.00 82.25 82 HIS A O 1
ATOM 680 N N . TYR A 1 83 ? -24.357 12.656 10.149 1.00 89.31 83 TYR A N 1
ATOM 681 C CA . TYR A 1 83 ? -23.997 13.384 8.940 1.00 89.31 83 TYR A CA 1
ATOM 682 C C . TYR A 1 83 ? -25.002 14.498 8.650 1.00 89.31 83 TYR A C 1
ATOM 684 O O . TYR A 1 83 ? -26.211 14.268 8.669 1.00 89.31 83 TYR A O 1
ATOM 692 N N . SER A 1 84 ? -24.481 15.686 8.334 1.00 91.94 84 SER A N 1
ATOM 693 C CA . SER A 1 84 ? -25.276 16.783 7.776 1.00 91.94 84 SER A CA 1
ATOM 694 C C . SER A 1 84 ? -25.937 16.345 6.466 1.00 91.94 84 SER A C 1
ATOM 696 O O . SER A 1 84 ? -25.375 15.540 5.714 1.00 91.94 84 SER A O 1
ATOM 698 N N . ASP A 1 85 ? -27.122 16.870 6.172 1.00 93.31 85 ASP A N 1
ATOM 699 C CA . ASP A 1 85 ? -27.892 16.471 4.993 1.00 93.31 85 ASP A CA 1
ATOM 700 C C . ASP A 1 85 ? -27.179 16.819 3.678 1.00 93.31 85 ASP A C 1
ATOM 702 O O . ASP A 1 85 ? -27.229 16.040 2.725 1.00 93.31 85 ASP A O 1
ATOM 706 N N . ASP A 1 86 ? -26.398 17.902 3.648 1.00 92.88 86 ASP A N 1
ATOM 707 C CA . ASP A 1 86 ? -25.551 18.236 2.495 1.00 92.88 86 ASP A CA 1
ATOM 708 C C . ASP A 1 86 ? -24.436 17.209 2.276 1.00 92.88 86 ASP A C 1
ATOM 710 O O . ASP A 1 86 ? -24.093 16.867 1.140 1.00 92.88 86 ASP A O 1
ATOM 714 N N . PHE A 1 87 ? -23.882 16.665 3.362 1.00 93.19 87 PHE A N 1
ATOM 715 C CA . PHE A 1 87 ? -22.872 15.614 3.279 1.00 93.19 87 PHE A CA 1
ATOM 716 C C . PHE A 1 87 ? -23.480 14.302 2.773 1.00 93.19 87 PHE A C 1
ATOM 718 O O . PHE A 1 87 ? -22.877 13.632 1.936 1.00 93.19 87 PHE A O 1
ATOM 725 N N . LYS A 1 88 ? -24.705 13.964 3.199 1.00 94.19 88 LYS A N 1
ATOM 726 C CA . LYS A 1 88 ? -25.434 12.792 2.685 1.00 94.19 88 LYS A CA 1
ATOM 727 C C . LYS A 1 88 ? -25.684 12.896 1.180 1.00 94.19 88 LYS A C 1
ATOM 729 O O . LYS A 1 88 ? -25.438 11.926 0.468 1.00 94.19 88 LYS A O 1
ATOM 734 N N . LYS A 1 89 ? -26.090 14.071 0.682 1.00 95.56 89 LYS A N 1
ATOM 735 C CA . LYS A 1 89 ? -26.272 14.313 -0.762 1.00 95.56 89 LYS A CA 1
ATOM 736 C C . LYS A 1 89 ? -24.971 14.115 -1.542 1.00 95.56 89 LYS A C 1
ATOM 738 O O . LYS A 1 89 ? -24.977 13.453 -2.576 1.00 95.56 89 LYS A O 1
ATOM 743 N N . LYS A 1 90 ? -23.841 14.619 -1.028 1.00 95.31 90 LYS A N 1
ATOM 744 C CA . LYS A 1 90 ? -22.516 14.394 -1.638 1.00 95.31 90 LYS A CA 1
ATOM 745 C C . LYS A 1 90 ? -22.133 12.916 -1.662 1.00 95.31 90 LYS A C 1
ATOM 747 O O . LYS A 1 90 ? -21.650 12.436 -2.681 1.00 95.31 90 LYS A O 1
ATOM 752 N N . LEU A 1 91 ? -22.372 12.182 -0.574 1.00 94.25 91 LEU A N 1
ATOM 753 C CA . LEU A 1 91 ? -22.128 10.737 -0.540 1.00 94.25 91 LEU A CA 1
ATOM 754 C C . LEU A 1 91 ? -22.988 9.986 -1.559 1.00 94.25 91 LEU A C 1
ATOM 756 O O . LEU A 1 91 ? -22.493 9.085 -2.230 1.00 94.25 91 LEU A O 1
ATOM 760 N N . GLN A 1 92 ? -24.256 10.369 -1.696 1.00 95.00 92 GLN A N 1
ATOM 761 C CA . GLN A 1 92 ? -25.156 9.775 -2.676 1.00 95.00 92 GLN A CA 1
ATOM 762 C C . GLN A 1 92 ? -24.685 10.053 -4.110 1.00 95.00 92 GLN A C 1
ATOM 764 O O . GLN A 1 92 ? -24.659 9.140 -4.928 1.00 95.00 92 GLN A O 1
ATOM 769 N N . TYR A 1 93 ? -24.233 11.276 -4.393 1.00 96.62 93 TYR A N 1
ATOM 770 C CA . TYR A 1 93 ? -23.631 11.626 -5.679 1.00 96.62 93 TYR A CA 1
ATOM 771 C C . TYR A 1 93 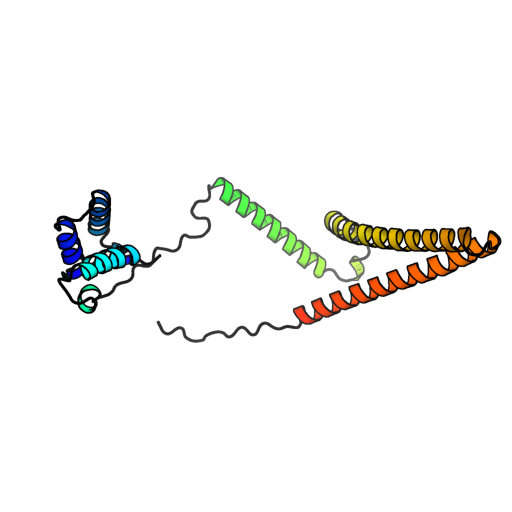? -22.388 10.780 -5.996 1.00 96.62 93 TYR A C 1
ATOM 773 O O . TYR A 1 93 ? -22.302 10.193 -7.071 1.00 96.62 93 TYR A O 1
ATOM 781 N N . LEU A 1 94 ? -21.454 10.652 -5.046 1.00 96.31 94 LEU A N 1
ATOM 782 C CA . LEU A 1 94 ? -20.252 9.825 -5.221 1.00 96.31 94 LEU A CA 1
ATOM 783 C C . LEU A 1 94 ? -20.592 8.351 -5.460 1.00 96.31 94 LEU A C 1
ATOM 785 O O . LEU A 1 94 ? -19.923 7.682 -6.243 1.00 96.31 94 LEU A O 1
ATOM 789 N N . LYS A 1 95 ? -21.648 7.853 -4.809 1.00 96.06 95 LYS A N 1
ATOM 790 C CA . LYS A 1 95 ? -22.141 6.495 -5.025 1.00 96.06 95 LYS A CA 1
ATOM 791 C C . LYS A 1 95 ? -22.620 6.299 -6.467 1.00 96.06 95 LYS A C 1
ATOM 793 O O . LYS A 1 95 ? -22.211 5.325 -7.087 1.00 96.06 95 LYS A O 1
ATOM 798 N N . TYR A 1 96 ? -23.400 7.233 -7.015 1.00 97.19 96 TYR A N 1
ATOM 799 C CA . TYR A 1 96 ? -23.823 7.165 -8.419 1.00 97.19 96 TYR A CA 1
ATOM 800 C C . TYR A 1 96 ? -22.638 7.217 -9.385 1.00 97.19 96 TYR A C 1
ATOM 802 O O . TYR A 1 96 ? -22.578 6.416 -10.311 1.00 97.19 96 TYR A O 1
ATOM 810 N N . GLN A 1 97 ? -21.651 8.083 -9.133 1.00 95.62 97 GLN A N 1
ATOM 811 C CA . GLN A 1 97 ? -20.436 8.120 -9.953 1.00 95.62 97 GLN A CA 1
ATOM 812 C C . GLN A 1 97 ? -19.690 6.779 -9.947 1.00 95.62 97 GLN A C 1
ATOM 814 O O . GLN A 1 97 ? -19.210 6.327 -10.984 1.00 95.62 97 GLN A O 1
ATOM 819 N N . GLN A 1 98 ? -19.586 6.130 -8.784 1.00 95.31 98 GLN A N 1
ATOM 820 C CA . GLN A 1 98 ? -18.949 4.821 -8.687 1.00 95.31 98 GLN A CA 1
ATOM 821 C C . GLN A 1 98 ? -19.746 3.747 -9.444 1.00 95.31 98 GLN A C 1
ATOM 823 O O . GLN A 1 98 ? -19.153 2.957 -10.176 1.00 95.31 98 GLN A O 1
ATOM 828 N N . GLU A 1 99 ? -21.073 3.740 -9.304 1.00 95.50 99 GLU A N 1
ATOM 829 C CA . GLU A 1 99 ? -21.958 2.811 -10.017 1.00 95.50 99 GLU A CA 1
ATOM 830 C C . GLU A 1 99 ? -21.852 2.977 -11.542 1.00 95.50 99 GLU A C 1
ATOM 832 O O . GLU A 1 99 ? -21.760 1.984 -12.265 1.00 95.50 99 GLU A O 1
ATOM 837 N N . GLU A 1 100 ? -21.780 4.212 -12.046 1.00 94.06 100 GLU A N 1
ATOM 838 C CA . GLU A 1 100 ? -21.568 4.486 -13.472 1.00 94.06 100 GLU A CA 1
ATOM 839 C C . GLU A 1 100 ? -20.213 3.964 -13.971 1.00 94.06 100 GLU A C 1
ATOM 841 O O . GLU A 1 100 ? -20.143 3.347 -15.037 1.00 94.06 100 GLU A O 1
ATOM 846 N N . LEU A 1 101 ? -19.133 4.157 -13.205 1.00 92.19 101 LEU A N 1
ATOM 847 C CA . LEU A 1 101 ? -17.805 3.633 -13.547 1.00 92.19 101 LEU A CA 1
ATOM 848 C C . LEU A 1 101 ? -17.783 2.099 -13.576 1.00 92.19 101 LEU A C 1
ATOM 850 O O . LEU A 1 101 ? -17.178 1.495 -14.471 1.00 92.19 101 LEU A O 1
ATOM 854 N N . GLU A 1 102 ? -18.453 1.457 -12.619 1.00 89.19 102 GLU A N 1
ATOM 855 C CA . GLU A 1 102 ? -18.605 0.003 -12.588 1.00 89.19 102 GLU A CA 1
ATOM 856 C C . GLU A 1 102 ? -19.405 -0.490 -13.800 1.00 89.19 102 GLU A C 1
ATOM 858 O O . GLU A 1 102 ? -18.966 -1.421 -14.481 1.00 89.19 102 GLU A O 1
ATOM 863 N N . TYR A 1 103 ? -20.508 0.182 -14.146 1.00 89.31 103 TYR A N 1
ATOM 864 C CA . TYR A 1 103 ? -21.296 -0.129 -15.339 1.00 89.31 103 TYR A CA 1
ATOM 865 C C . TYR A 1 103 ? -20.465 -0.004 -16.620 1.00 89.31 103 TYR A C 1
ATOM 867 O O . TYR A 1 103 ? -20.421 -0.939 -17.421 1.00 89.31 103 TYR A O 1
ATOM 875 N N . GLN A 1 104 ? -19.732 1.099 -16.794 1.00 87.75 104 GLN A N 1
ATOM 876 C CA . GLN A 1 104 ? -18.841 1.279 -17.942 1.00 87.75 104 GLN A CA 1
ATOM 877 C C . GLN A 1 104 ? -17.795 0.166 -18.024 1.00 87.75 104 GLN A C 1
ATOM 879 O O . GLN A 1 104 ? -17.509 -0.336 -19.110 1.00 87.75 104 GLN A O 1
ATOM 884 N N . THR A 1 105 ? -17.250 -0.261 -16.884 1.00 84.19 105 THR A N 1
ATOM 885 C CA . THR A 1 105 ? -16.281 -1.361 -16.825 1.00 84.19 105 THR A CA 1
ATOM 886 C C . THR A 1 105 ? -16.907 -2.682 -17.284 1.00 84.19 105 THR A C 1
ATOM 888 O O . THR A 1 105 ? -16.289 -3.419 -18.055 1.00 84.19 105 THR A O 1
ATOM 891 N N . MET A 1 106 ? -18.143 -2.979 -16.870 1.00 82.88 106 MET A N 1
ATOM 892 C CA . MET A 1 106 ? -18.871 -4.180 -17.302 1.00 82.88 106 MET A CA 1
ATOM 893 C C . MET A 1 106 ? -19.214 -4.141 -18.796 1.00 82.88 106 MET A C 1
ATOM 895 O O . MET A 1 106 ? -19.026 -5.138 -19.493 1.00 82.88 106 MET A O 1
ATOM 899 N N . VAL A 1 107 ? -19.654 -2.989 -19.308 1.00 83.12 107 VAL A N 1
ATOM 900 C CA . VAL A 1 107 ? -19.953 -2.798 -20.736 1.00 83.12 107 VAL A CA 1
ATOM 901 C C . VAL A 1 107 ? -18.689 -2.949 -21.583 1.00 83.12 107 VAL A C 1
ATOM 903 O O . VAL A 1 107 ? -18.697 -3.699 -22.558 1.00 83.12 107 VAL A O 1
ATOM 906 N N . LYS A 1 108 ? -17.578 -2.311 -21.189 1.00 75.00 108 LYS A N 1
ATOM 907 C CA . LYS A 1 108 ? -16.277 -2.442 -21.869 1.00 75.00 108 LYS A CA 1
ATOM 908 C C . LYS A 1 108 ? -15.786 -3.891 -21.881 1.00 75.00 108 LYS A C 1
ATOM 910 O O . LYS A 1 108 ? -15.278 -4.352 -22.897 1.00 75.00 108 LYS A O 1
ATOM 915 N N . ARG A 1 109 ? -15.986 -4.631 -20.785 1.00 72.38 109 ARG A N 1
ATOM 916 C CA . ARG A 1 109 ? -15.608 -6.049 -20.680 1.00 72.38 109 ARG A CA 1
ATOM 917 C C . ARG A 1 109 ? -16.412 -6.966 -21.609 1.00 72.38 109 ARG A C 1
ATOM 919 O O . ARG A 1 109 ? -15.886 -7.991 -22.028 1.00 72.38 109 ARG A O 1
ATOM 926 N N . ASN A 1 110 ? -17.653 -6.604 -21.933 1.00 64.31 110 ASN A N 1
ATOM 927 C CA . ASN A 1 110 ? -18.531 -7.376 -22.817 1.00 64.31 110 ASN A CA 1
ATOM 928 C C . ASN A 1 110 ? -18.378 -7.018 -24.308 1.00 64.31 110 ASN A C 1
ATOM 930 O O . ASN A 1 110 ? -19.058 -7.609 -25.148 1.00 64.31 110 ASN A O 1
ATOM 934 N N . LYS A 1 111 ? -17.500 -6.070 -24.663 1.00 66.56 111 LYS A N 1
ATOM 935 C CA . LYS A 1 111 ? -17.226 -5.726 -26.062 1.00 66.56 111 LYS A CA 1
ATOM 936 C C . LYS A 1 111 ? -16.379 -6.845 -26.703 1.00 66.56 111 LYS A C 1
ATOM 938 O O . LYS A 1 111 ? -15.358 -7.227 -26.127 1.00 66.56 111 LYS A O 1
ATOM 943 N N . PRO A 1 112 ? -16.766 -7.401 -27.869 1.00 55.28 112 PRO A N 1
ATOM 944 C CA . PRO A 1 112 ? -15.996 -8.455 -28.521 1.00 55.28 112 PRO A CA 1
ATOM 945 C C . PRO A 1 112 ? -14.593 -7.954 -28.885 1.00 55.28 112 PRO A C 1
ATOM 947 O O . PRO A 1 112 ? -14.409 -6.794 -29.270 1.00 55.28 112 PRO A O 1
ATOM 950 N N . ALA A 1 113 ? -13.613 -8.857 -28.778 1.00 55.84 113 ALA A N 1
ATOM 951 C CA . ALA A 1 113 ? -12.174 -8.604 -28.906 1.00 55.84 113 ALA A CA 1
ATOM 952 C C . ALA A 1 113 ? -11.728 -7.906 -30.208 1.00 55.84 113 ALA A C 1
ATOM 954 O O . ALA A 1 113 ? -10.599 -7.429 -30.287 1.00 55.84 113 ALA A O 1
ATOM 955 N N . SER A 1 114 ? -12.604 -7.798 -31.210 1.00 49.59 114 SER A N 1
ATOM 956 C CA . SER A 1 114 ? -12.376 -7.040 -32.443 1.00 49.59 114 SER A CA 1
ATOM 957 C C . SER A 1 114 ? -12.349 -5.520 -32.243 1.00 49.59 114 SER A C 1
ATOM 959 O O . SER A 1 114 ? -11.729 -4.827 -33.036 1.00 49.59 114 SER A O 1
ATOM 961 N N . SER A 1 115 ? -12.963 -4.997 -31.177 1.00 49.97 115 SER A N 1
ATOM 962 C CA . SER A 1 115 ? -13.046 -3.548 -30.902 1.00 49.97 115 SER A CA 1
ATOM 963 C C . SER A 1 115 ? -12.108 -3.054 -29.790 1.00 49.97 115 SER A C 1
ATOM 965 O O . SER A 1 115 ? -12.135 -1.878 -29.440 1.00 49.97 115 SER A O 1
ATOM 967 N N . LEU A 1 116 ? -11.268 -3.942 -29.240 1.00 49.78 116 LEU A N 1
ATOM 968 C CA . LEU A 1 116 ? -10.242 -3.620 -28.235 1.00 49.78 116 LEU A CA 1
ATOM 969 C C . LEU A 1 116 ? -8.966 -3.005 -28.837 1.00 49.78 116 LEU A C 1
ATOM 971 O O . LEU A 1 116 ? -8.048 -2.678 -28.095 1.00 49.78 116 LEU A O 1
ATOM 975 N N . ARG A 1 117 ? -8.879 -2.882 -30.167 1.00 47.03 117 ARG A N 1
ATOM 976 C CA . ARG A 1 117 ? -7.683 -2.378 -30.859 1.00 47.03 117 ARG A CA 1
ATOM 977 C C . ARG A 1 117 ? -7.715 -0.892 -31.215 1.00 47.03 117 ARG A C 1
ATOM 979 O O . ARG A 1 117 ? -6.662 -0.371 -31.555 1.00 47.03 117 ARG A O 1
ATOM 986 N N . GLU A 1 118 ? -8.866 -0.226 -31.143 1.00 43.84 118 GLU A N 1
ATOM 987 C CA . GLU A 1 118 ? -8.996 1.160 -31.632 1.00 43.84 118 GLU A CA 1
ATOM 988 C C . GLU A 1 118 ? -9.094 2.223 -30.531 1.00 43.84 118 GLU A C 1
ATOM 990 O O . GLU A 1 118 ? -8.932 3.398 -30.820 1.00 43.84 118 GLU A O 1
ATOM 995 N N . GLU A 1 119 ? -9.272 1.845 -29.265 1.00 44.78 119 GLU A N 1
ATOM 996 C CA . GLU A 1 119 ? -9.484 2.800 -28.164 1.00 44.78 119 GLU A CA 1
ATOM 997 C C . GLU A 1 119 ? -8.642 2.403 -26.940 1.00 44.78 119 GLU A C 1
ATOM 999 O O . GLU A 1 119 ? -9.145 2.286 -25.821 1.00 44.78 119 GLU A O 1
ATOM 1004 N N . ASP A 1 120 ? -7.347 2.144 -27.144 1.00 46.56 120 ASP A N 1
ATOM 1005 C CA . ASP A 1 120 ? -6.379 2.025 -26.045 1.00 46.56 120 ASP A CA 1
ATOM 1006 C C . ASP A 1 120 ? -6.000 3.424 -25.523 1.00 46.56 120 ASP A C 1
ATOM 1008 O O . ASP A 1 120 ? -4.833 3.797 -25.431 1.00 46.56 120 ASP A O 1
ATOM 1012 N N . GLU A 1 121 ? -7.004 4.229 -25.162 1.00 45.62 121 GLU A N 1
ATOM 1013 C CA . GLU A 1 121 ? -6.808 5.325 -24.216 1.00 45.62 121 GLU A CA 1
ATOM 1014 C C . GLU A 1 121 ? -6.730 4.718 -22.814 1.00 45.62 121 GLU A C 1
ATOM 1016 O O . GLU A 1 121 ? -7.639 4.794 -21.979 1.00 45.62 121 GLU A O 1
ATOM 1021 N N . LEU A 1 122 ? -5.597 4.061 -22.568 1.00 48.44 122 LEU A N 1
ATOM 1022 C CA . LEU A 1 122 ? -5.101 3.775 -21.236 1.00 48.44 122 LEU A CA 1
ATOM 1023 C C . LEU A 1 122 ? -5.286 5.045 -20.396 1.00 48.44 122 LEU A C 1
ATOM 1025 O O . LEU A 1 122 ? -4.785 6.120 -20.718 1.00 48.44 122 LEU A O 1
ATOM 1029 N N . THR A 1 123 ? -6.046 4.946 -19.310 1.00 52.16 123 THR A N 1
ATOM 1030 C CA . THR A 1 123 ? -6.288 6.084 -18.425 1.00 52.16 123 THR A CA 1
ATOM 1031 C C . THR A 1 123 ? -4.935 6.647 -17.960 1.00 52.16 123 THR A C 1
ATOM 1033 O O . THR A 1 123 ? -4.182 5.917 -17.300 1.00 52.16 123 THR A O 1
ATOM 1036 N N . PRO A 1 124 ? -4.602 7.925 -18.238 1.00 51.06 124 PRO A N 1
ATOM 1037 C CA . PRO A 1 124 ? -3.265 8.479 -17.999 1.00 51.06 124 PRO A CA 1
ATOM 1038 C C . PRO A 1 124 ? -2.850 8.361 -16.529 1.00 51.06 124 PRO A C 1
ATOM 1040 O O . PRO A 1 124 ? -1.675 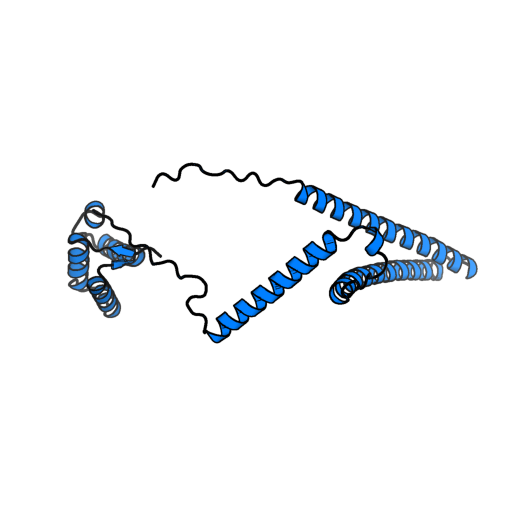8.231 -16.206 1.00 51.06 124 PRO A O 1
ATOM 1043 N N . SER A 1 125 ?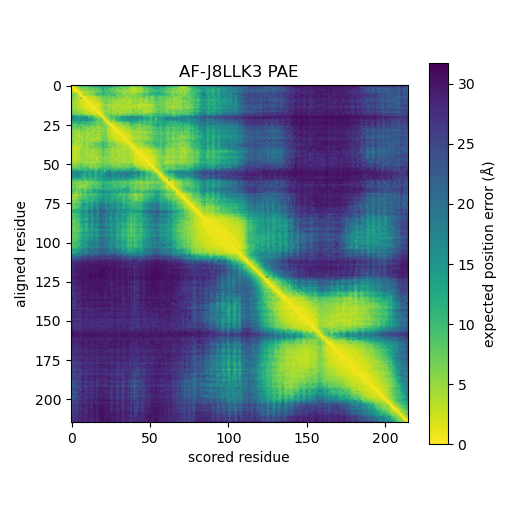 -3.812 8.319 -15.609 1.00 50.78 125 SER A N 1
ATOM 1044 C CA . SER A 1 125 ? -3.583 8.138 -14.175 1.00 50.78 125 SER A CA 1
ATOM 1045 C C . SER A 1 125 ? -3.016 6.756 -13.808 1.00 50.78 125 SER A C 1
ATOM 1047 O O . SER A 1 125 ? -2.197 6.664 -12.894 1.00 50.78 125 SER A O 1
ATOM 1049 N N . GLN A 1 126 ? -3.410 5.685 -14.510 1.00 52.75 126 GLN A N 1
ATOM 1050 C CA . GLN A 1 126 ? -2.877 4.335 -14.271 1.00 52.75 126 GLN A CA 1
ATOM 1051 C C . GLN A 1 126 ? -1.538 4.117 -14.976 1.00 52.75 126 GLN A C 1
ATOM 1053 O O . GLN A 1 126 ? -0.648 3.494 -14.391 1.00 52.75 126 GLN A O 1
ATOM 1058 N N . ILE A 1 127 ? -1.367 4.692 -16.170 1.00 56.31 127 ILE A N 1
ATOM 1059 C CA . ILE A 1 127 ? -0.083 4.696 -16.877 1.00 56.31 127 ILE A CA 1
ATOM 1060 C C . ILE A 1 127 ? 0.961 5.453 -16.053 1.00 56.31 127 ILE A C 1
ATOM 1062 O O . ILE A 1 127 ? 2.027 4.920 -15.778 1.00 56.31 127 ILE A O 1
ATOM 1066 N N . ASN A 1 128 ? 0.640 6.649 -15.554 1.00 53.69 128 ASN A N 1
ATOM 1067 C CA . ASN A 1 128 ? 1.585 7.467 -14.792 1.00 53.69 128 ASN A CA 1
ATOM 1068 C C . ASN A 1 128 ? 2.056 6.797 -13.494 1.00 53.69 128 ASN A C 1
ATOM 1070 O O . ASN A 1 128 ? 3.201 6.991 -13.088 1.00 53.69 128 ASN A O 1
ATOM 1074 N N . LYS A 1 129 ? 1.204 6.001 -12.835 1.00 57.44 129 LYS A N 1
ATOM 1075 C CA . LYS A 1 129 ? 1.594 5.276 -11.618 1.00 57.44 129 LYS A CA 1
ATOM 1076 C C . LYS A 1 129 ? 2.521 4.097 -11.932 1.00 57.44 129 LYS A C 1
ATOM 1078 O O . LYS A 1 129 ? 3.547 3.952 -11.275 1.00 57.44 129 LYS A O 1
ATOM 1083 N N . GLN A 1 130 ? 2.210 3.324 -12.973 1.00 56.59 130 GLN A N 1
ATOM 1084 C CA . GLN A 1 130 ? 3.051 2.207 -13.419 1.00 56.59 130 GLN A CA 1
ATOM 1085 C C . GLN A 1 130 ? 4.376 2.688 -14.030 1.00 56.59 130 GLN A C 1
ATOM 1087 O O . GLN A 1 130 ? 5.422 2.108 -13.754 1.00 56.59 130 GLN A O 1
ATOM 1092 N N . ILE A 1 131 ? 4.360 3.796 -14.779 1.00 58.75 131 ILE A N 1
ATOM 1093 C CA . ILE A 1 131 ? 5.565 4.437 -15.316 1.00 58.75 131 ILE A CA 1
ATOM 1094 C C . ILE A 1 131 ? 6.456 4.921 -14.179 1.00 58.75 131 ILE A C 1
ATOM 1096 O O . ILE A 1 131 ? 7.654 4.692 -14.231 1.00 58.75 131 ILE A O 1
ATOM 1100 N N . LYS A 1 132 ? 5.915 5.553 -13.130 1.00 62.00 132 LYS A N 1
ATOM 1101 C CA . LYS A 1 132 ? 6.741 6.008 -11.999 1.00 62.00 132 LYS A CA 1
ATOM 1102 C C . LYS A 1 132 ? 7.462 4.846 -11.310 1.00 62.00 132 LYS A C 1
ATOM 1104 O O . LYS A 1 132 ? 8.653 4.960 -11.041 1.00 62.00 132 LYS A O 1
ATOM 1109 N N . GLU A 1 133 ? 6.774 3.729 -11.083 1.00 65.31 133 GLU A N 1
ATOM 1110 C CA . GLU A 1 133 ? 7.379 2.527 -10.490 1.00 65.31 133 GLU A CA 1
ATOM 1111 C C . GLU A 1 133 ? 8.443 1.897 -11.417 1.00 65.31 133 GLU A C 1
ATOM 1113 O O . GLU A 1 133 ? 9.526 1.512 -10.962 1.00 65.31 133 GLU A O 1
ATOM 1118 N N . GLN A 1 134 ? 8.194 1.860 -12.730 1.00 65.88 134 GLN A N 1
ATOM 1119 C CA . GLN A 1 134 ? 9.164 1.361 -13.713 1.00 65.88 134 GLN A CA 1
ATOM 1120 C C . GLN A 1 134 ? 10.373 2.294 -13.876 1.00 65.88 134 GLN A C 1
ATOM 1122 O O . GLN A 1 134 ? 11.504 1.819 -13.939 1.00 65.88 134 GLN A O 1
ATOM 1127 N N . VAL A 1 135 ? 10.175 3.614 -13.865 1.00 71.94 135 VAL A N 1
ATOM 1128 C CA . VAL A 1 135 ? 11.247 4.613 -14.001 1.00 71.94 135 VAL A CA 1
ATOM 1129 C C . VAL A 1 135 ? 12.218 4.541 -12.828 1.00 71.94 135 VAL A C 1
ATOM 1131 O O . VAL A 1 135 ? 13.427 4.559 -13.046 1.00 71.94 135 VAL A O 1
ATOM 1134 N N . THR A 1 136 ? 11.730 4.391 -11.592 1.00 80.19 136 THR A N 1
ATOM 1135 C CA . THR A 1 136 ? 12.614 4.198 -10.430 1.00 80.19 136 THR A CA 1
ATOM 1136 C C . THR A 1 136 ? 13.442 2.918 -10.554 1.00 80.19 136 THR A C 1
ATOM 1138 O O . THR A 1 136 ? 14.621 2.915 -10.204 1.00 80.19 136 THR A O 1
ATOM 1141 N N . THR A 1 137 ? 12.861 1.850 -11.105 1.00 78.69 137 THR A N 1
ATOM 1142 C CA . THR A 1 137 ? 13.585 0.595 -11.348 1.00 78.69 137 THR A CA 1
ATOM 1143 C C . THR A 1 137 ? 14.682 0.779 -12.397 1.00 78.69 137 THR A C 1
ATOM 1145 O O . THR A 1 137 ? 15.829 0.415 -12.151 1.00 78.69 137 THR A O 1
ATOM 1148 N N . VAL A 1 138 ? 14.359 1.396 -13.537 1.00 80.88 138 VAL A N 1
ATOM 1149 C CA . VAL A 1 138 ? 15.332 1.692 -14.601 1.00 80.88 138 VAL A CA 1
ATOM 1150 C C . VAL A 1 138 ? 16.459 2.573 -14.069 1.00 80.88 138 VAL A C 1
ATOM 1152 O O . VAL A 1 138 ? 17.627 2.312 -14.342 1.00 80.88 138 VAL A O 1
ATOM 1155 N N . PHE A 1 139 ? 16.133 3.575 -13.253 1.00 84.25 139 PHE A N 1
ATOM 1156 C CA . PHE A 1 139 ? 17.131 4.431 -12.624 1.00 84.25 139 PHE A CA 1
ATOM 1157 C C . PHE A 1 139 ? 18.074 3.647 -11.702 1.00 84.25 139 PHE A C 1
ATOM 1159 O O . PHE A 1 139 ? 19.286 3.830 -11.773 1.00 84.25 139 PHE A O 1
ATOM 1166 N N . ASN A 1 140 ? 17.547 2.733 -10.882 1.00 85.62 140 ASN A N 1
ATOM 1167 C CA . ASN A 1 140 ? 18.367 1.896 -10.005 1.00 85.62 140 ASN A CA 1
ATOM 1168 C C . ASN A 1 140 ? 19.335 0.995 -10.798 1.00 85.62 140 ASN A C 1
ATOM 1170 O O . ASN A 1 140 ? 20.502 0.867 -10.433 1.00 85.62 140 ASN A O 1
ATOM 1174 N N . ILE A 1 141 ? 18.872 0.436 -11.921 1.00 85.56 141 ILE A N 1
ATOM 1175 C CA . ILE A 1 141 ? 19.700 -0.361 -12.841 1.00 85.56 141 ILE A CA 1
ATOM 1176 C C . ILE A 1 141 ? 20.797 0.508 -13.473 1.00 85.56 141 ILE A C 1
ATOM 1178 O O . ILE A 1 141 ? 21.958 0.112 -13.515 1.00 85.56 141 ILE A O 1
ATOM 1182 N N . LEU A 1 142 ? 20.474 1.728 -13.912 1.00 86.94 142 LEU A N 1
ATOM 1183 C CA . LEU A 1 142 ? 21.472 2.645 -14.474 1.00 86.94 142 LEU A CA 1
ATOM 1184 C C . LEU A 1 142 ? 22.556 3.013 -13.454 1.00 86.94 142 LEU A C 1
ATOM 1186 O O . LEU A 1 142 ? 23.738 3.011 -13.794 1.00 86.94 142 LEU A O 1
ATOM 1190 N N . VAL A 1 143 ? 22.177 3.285 -12.203 1.00 89.00 143 VAL A N 1
ATOM 1191 C CA . VAL A 1 143 ? 23.136 3.584 -11.127 1.00 89.00 143 VAL A CA 1
ATOM 1192 C C . VAL A 1 143 ? 24.042 2.381 -10.840 1.00 89.00 143 VAL A C 1
ATOM 1194 O O . VAL A 1 143 ? 25.253 2.558 -10.695 1.00 89.00 143 VAL A O 1
ATOM 1197 N N . SER A 1 144 ? 23.484 1.167 -10.825 1.00 87.12 144 SER A N 1
ATOM 1198 C CA . SER A 1 144 ? 24.232 -0.092 -10.685 1.00 87.12 144 SER A CA 1
ATOM 1199 C C . SER A 1 144 ? 25.286 -0.250 -11.790 1.00 87.12 144 SER A C 1
ATOM 1201 O O . SER A 1 144 ? 26.481 -0.378 -11.509 1.00 87.12 144 SER A O 1
ATOM 1203 N N . VAL A 1 145 ? 24.874 -0.130 -13.057 1.00 86.88 145 VAL A N 1
ATOM 1204 C CA . VAL A 1 145 ? 25.765 -0.292 -14.216 1.00 86.88 145 VAL A CA 1
ATOM 1205 C C . VAL A 1 145 ? 26.870 0.768 -14.231 1.00 86.88 145 VAL A C 1
ATOM 1207 O O . VAL A 1 145 ? 28.041 0.432 -14.409 1.00 86.88 145 VAL A O 1
ATOM 1210 N N . VAL A 1 146 ? 26.530 2.041 -14.000 1.00 88.75 146 VAL A N 1
ATOM 1211 C CA . VAL A 1 146 ? 27.512 3.140 -13.980 1.00 88.75 146 VAL A CA 1
ATOM 1212 C C . VAL A 1 146 ? 28.528 2.949 -12.853 1.00 88.75 146 VAL A C 1
ATOM 1214 O O . VAL A 1 146 ? 29.720 3.170 -13.067 1.00 88.75 146 VAL A O 1
ATOM 1217 N N . SER A 1 147 ? 28.093 2.490 -11.675 1.00 90.12 147 SER A N 1
ATOM 1218 C CA . SER A 1 147 ? 28.992 2.219 -10.549 1.00 90.12 147 SER A CA 1
ATOM 1219 C C . SER A 1 147 ? 30.044 1.160 -10.897 1.00 90.12 147 SER A C 1
ATOM 1221 O O . SER A 1 147 ? 31.238 1.385 -10.684 1.00 90.12 147 SER A O 1
ATOM 1223 N N . VAL A 1 148 ? 29.628 0.045 -11.505 1.00 87.19 148 VAL A N 1
ATOM 1224 C CA . VAL A 1 148 ? 30.536 -1.042 -11.908 1.00 87.19 148 VAL A CA 1
ATOM 1225 C C . VAL A 1 148 ? 31.490 -0.594 -13.016 1.00 87.19 148 VAL A C 1
ATOM 1227 O O . VAL A 1 148 ? 32.688 -0.869 -12.954 1.00 87.19 148 VAL A O 1
ATOM 1230 N N . VAL A 1 149 ? 30.985 0.146 -14.004 1.00 86.88 149 VAL A N 1
ATOM 1231 C CA . VAL A 1 149 ? 31.788 0.721 -15.092 1.00 86.88 149 VAL A CA 1
ATOM 1232 C C . VAL A 1 149 ? 32.894 1.632 -14.551 1.00 86.88 149 VAL A C 1
ATOM 1234 O O . VAL A 1 149 ? 34.058 1.473 -14.923 1.00 86.88 149 VAL A O 1
ATOM 1237 N N . VAL A 1 150 ? 32.563 2.547 -13.634 1.00 88.94 150 VAL A N 1
ATOM 1238 C CA . VAL A 1 150 ? 33.541 3.457 -13.017 1.00 88.94 150 VAL A CA 1
ATOM 1239 C C . VAL A 1 150 ? 34.549 2.689 -12.159 1.00 88.94 150 VAL A C 1
ATOM 1241 O O . VAL A 1 150 ? 35.744 2.986 -12.213 1.00 88.94 150 VAL A O 1
ATOM 1244 N N . ALA A 1 151 ? 34.103 1.673 -11.414 1.00 88.81 151 ALA A N 1
ATOM 1245 C CA . ALA A 1 151 ? 34.984 0.828 -10.613 1.00 88.81 151 ALA A CA 1
ATOM 1246 C C . ALA A 1 151 ? 36.011 0.086 -11.483 1.00 88.81 151 ALA A C 1
ATOM 1248 O O . ALA A 1 151 ? 37.206 0.121 -11.190 1.00 88.81 151 ALA A O 1
ATOM 1249 N N . ILE A 1 152 ? 35.571 -0.520 -12.590 1.00 86.12 152 ILE A N 1
ATOM 1250 C CA . ILE A 1 152 ? 36.455 -1.208 -13.541 1.00 86.12 152 ILE A CA 1
ATOM 1251 C C . ILE A 1 152 ? 37.394 -0.210 -14.214 1.00 86.12 152 ILE A C 1
ATOM 1253 O O . ILE A 1 152 ? 38.583 -0.495 -14.354 1.00 86.12 152 ILE A O 1
ATOM 1257 N N . TRP A 1 153 ? 36.900 0.968 -14.596 1.00 84.88 153 TRP A N 1
ATOM 1258 C CA . TRP A 1 153 ? 37.722 2.013 -15.202 1.00 84.88 153 TRP A CA 1
ATOM 1259 C C . TRP A 1 153 ? 38.848 2.468 -14.270 1.00 84.88 153 TRP A C 1
ATOM 1261 O O . TRP A 1 153 ? 40.006 2.521 -14.686 1.00 84.88 153 TRP A O 1
ATOM 1271 N N . TYR A 1 154 ? 38.536 2.738 -12.999 1.00 85.62 154 TYR A N 1
ATOM 1272 C CA . TYR A 1 154 ? 39.527 3.145 -12.004 1.00 85.62 154 TYR A CA 1
ATOM 1273 C C . TYR A 1 154 ? 40.501 2.011 -11.667 1.00 85.62 154 TYR A C 1
ATOM 1275 O O . TYR A 1 154 ? 41.710 2.229 -11.607 1.00 85.62 154 TYR A O 1
ATOM 1283 N N . TRP A 1 155 ? 40.000 0.783 -11.516 1.00 84.06 155 TRP A N 1
ATOM 1284 C CA . TRP A 1 155 ? 40.827 -0.387 -11.225 1.00 84.06 155 TRP A CA 1
ATOM 1285 C C . TRP A 1 155 ? 41.831 -0.671 -12.349 1.00 84.06 155 TRP A C 1
ATOM 1287 O O . TRP A 1 155 ? 43.035 -0.777 -12.112 1.00 84.06 155 TRP A O 1
ATOM 1297 N N . THR A 1 156 ? 41.354 -0.680 -13.592 1.00 81.19 156 THR A N 1
ATOM 1298 C CA . THR A 1 156 ? 42.176 -0.899 -14.794 1.00 81.19 156 THR A CA 1
ATOM 1299 C C . THR A 1 156 ? 43.100 0.300 -15.080 1.00 81.19 156 THR A C 1
ATOM 1301 O O . THR A 1 156 ? 44.185 0.156 -15.657 1.00 81.19 156 THR A O 1
ATOM 1304 N N . GLY A 1 157 ? 42.671 1.495 -14.657 1.00 73.44 157 GLY A N 1
ATOM 1305 C CA . GLY A 1 157 ? 43.397 2.762 -14.680 1.00 73.44 157 GLY A CA 1
ATOM 1306 C C . GLY A 1 157 ? 44.642 2.766 -13.802 1.00 73.44 157 GLY A C 1
ATOM 1307 O O . GLY A 1 157 ? 45.744 3.012 -14.291 1.00 73.44 157 GLY A O 1
ATOM 1308 N N . THR A 1 158 ? 44.441 2.463 -12.523 1.00 70.00 158 THR A N 1
ATOM 1309 C CA . THR A 1 158 ? 45.435 2.605 -11.454 1.00 70.00 158 THR A CA 1
ATOM 1310 C C . THR A 1 158 ? 46.314 1.367 -11.294 1.00 70.00 158 THR A C 1
ATOM 1312 O O . THR A 1 158 ? 47.498 1.498 -11.004 1.00 70.00 158 THR A O 1
ATOM 1315 N N . SER A 1 159 ? 45.767 0.159 -11.478 1.00 59.66 159 SER A N 1
ATOM 1316 C CA . SER A 1 159 ? 46.451 -1.068 -11.046 1.00 59.66 159 SER A CA 1
ATOM 1317 C C . SER A 1 159 ? 47.288 -1.756 -12.123 1.00 59.66 159 SER A C 1
ATOM 1319 O O . SER A 1 159 ? 48.203 -2.497 -11.774 1.00 59.66 159 SER A O 1
ATOM 1321 N N . THR A 1 160 ? 46.964 -1.600 -13.409 1.00 62.53 160 THR A N 1
ATOM 1322 C CA . THR A 1 160 ? 47.499 -2.518 -14.441 1.00 62.53 160 THR A CA 1
ATOM 1323 C C . THR A 1 160 ? 47.964 -1.825 -15.721 1.00 62.53 160 THR A C 1
ATOM 1325 O O . THR A 1 160 ? 48.455 -2.485 -16.628 1.00 62.53 160 THR A O 1
ATOM 1328 N N . ASN A 1 161 ? 47.838 -0.493 -15.800 1.00 68.94 161 ASN A N 1
ATOM 1329 C CA . ASN A 1 161 ? 48.351 0.346 -16.893 1.00 68.94 161 ASN A CA 1
ATOM 1330 C C . ASN A 1 161 ? 48.023 -0.164 -18.320 1.00 68.94 161 ASN A C 1
ATOM 1332 O O . ASN A 1 161 ? 48.820 -0.037 -19.246 1.00 68.94 161 ASN A O 1
ATOM 1336 N N . PHE A 1 162 ? 46.840 -0.767 -18.504 1.00 71.88 162 PHE A N 1
ATOM 1337 C CA . PHE A 1 162 ? 46.407 -1.277 -19.809 1.00 71.88 162 PHE A CA 1
ATOM 1338 C C . PHE A 1 162 ? 46.163 -0.151 -20.830 1.00 71.88 162 PHE A C 1
ATOM 1340 O O . PHE A 1 162 ? 45.711 0.933 -20.445 1.00 71.88 162 PHE A O 1
ATOM 1347 N N . PRO A 1 163 ? 46.362 -0.412 -22.137 1.00 78.25 163 PRO A N 1
ATOM 1348 C CA . PRO A 1 163 ? 46.047 0.546 -23.191 1.00 78.25 163 PRO A CA 1
ATOM 1349 C C . PRO A 1 163 ? 44.554 0.903 -23.203 1.00 78.25 163 PRO A C 1
ATOM 1351 O O . PRO A 1 163 ? 43.688 0.075 -22.909 1.00 78.25 163 PRO A O 1
ATOM 1354 N N . VAL A 1 164 ? 44.247 2.147 -23.586 1.00 79.06 164 VAL A N 1
ATOM 1355 C CA . VAL A 1 164 ? 42.895 2.744 -23.531 1.00 79.06 164 VAL A CA 1
ATOM 1356 C C . VAL A 1 164 ? 41.844 1.891 -24.252 1.00 79.06 164 VAL A C 1
ATOM 1358 O O . VAL A 1 164 ? 40.721 1.751 -23.772 1.00 79.06 164 VAL A O 1
ATOM 1361 N N . HIS A 1 165 ? 42.218 1.254 -25.363 1.00 83.81 165 HIS A N 1
ATOM 1362 C CA . HIS A 1 165 ? 41.322 0.398 -26.145 1.00 83.81 165 HIS A CA 1
ATOM 1363 C C . HIS A 1 165 ? 40.837 -0.831 -25.360 1.00 83.81 165 HIS A C 1
ATOM 1365 O O . HIS A 1 165 ? 39.659 -1.177 -25.416 1.00 83.81 165 HIS A O 1
ATOM 1371 N N . VAL A 1 166 ? 41.720 -1.454 -24.573 1.00 83.12 166 VAL A N 1
ATOM 1372 C CA . VAL A 1 166 ? 41.381 -2.625 -23.748 1.00 83.12 166 VAL A CA 1
ATOM 1373 C C . VAL A 1 166 ? 40.496 -2.212 -22.573 1.00 83.12 166 VAL A C 1
ATOM 1375 O O . VAL A 1 166 ? 39.548 -2.921 -22.247 1.00 83.12 166 VAL A O 1
ATOM 1378 N N . ARG A 1 167 ? 40.735 -1.030 -21.987 1.00 82.19 167 ARG A N 1
ATOM 1379 C CA . ARG A 1 167 ? 39.892 -0.469 -20.914 1.00 82.19 167 ARG A CA 1
ATOM 1380 C C . ARG A 1 167 ? 38.451 -0.260 -21.373 1.00 82.19 167 ARG A C 1
ATOM 1382 O O . ARG A 1 167 ? 37.522 -0.628 -20.659 1.00 82.19 167 ARG A O 1
ATOM 1389 N N . LEU A 1 168 ? 38.275 0.297 -22.573 1.00 84.38 168 LEU A N 1
ATOM 1390 C CA . LEU A 1 168 ? 36.956 0.522 -23.166 1.00 84.38 168 LEU A CA 1
ATOM 1391 C C . LEU A 1 168 ? 36.232 -0.792 -23.469 1.00 84.38 168 LEU A C 1
ATOM 1393 O O . LEU A 1 168 ? 35.063 -0.925 -23.116 1.00 84.38 168 LEU A O 1
ATOM 1397 N N . LEU A 1 169 ? 36.919 -1.777 -24.059 1.00 89.56 169 LEU A N 1
ATOM 1398 C CA . LEU A 1 169 ? 36.326 -3.092 -24.329 1.00 89.56 169 LEU A CA 1
ATOM 1399 C C . LEU A 1 169 ? 35.917 -3.819 -23.044 1.00 89.56 169 LEU A C 1
ATOM 1401 O O . LEU A 1 169 ? 34.826 -4.381 -22.985 1.00 89.56 169 LEU A O 1
ATOM 1405 N N . LEU A 1 170 ? 36.755 -3.773 -22.006 1.00 86.25 170 LEU A N 1
ATOM 1406 C CA . LEU A 1 170 ? 36.471 -4.406 -20.719 1.00 86.25 170 LEU A CA 1
ATOM 1407 C C . LEU A 1 170 ? 35.265 -3.753 -20.030 1.00 86.25 170 LEU A C 1
ATOM 1409 O O . LEU A 1 170 ? 34.355 -4.441 -19.575 1.00 86.25 170 LEU A O 1
ATOM 1413 N N . CYS A 1 171 ? 35.229 -2.421 -20.015 1.00 87.00 171 CYS A N 1
ATOM 1414 C CA . CYS A 1 171 ? 34.110 -1.639 -19.502 1.00 87.00 171 CYS A CA 1
ATOM 1415 C C . CYS A 1 171 ? 32.799 -1.949 -20.241 1.00 87.00 171 CYS A C 1
ATOM 1417 O O . CYS A 1 171 ? 31.768 -2.158 -19.605 1.00 87.00 171 CYS A O 1
ATOM 1419 N N . LEU A 1 172 ? 32.833 -1.999 -21.576 1.00 88.31 172 LEU A N 1
ATOM 1420 C CA . LEU A 1 172 ? 31.670 -2.327 -22.401 1.00 88.31 172 LEU A CA 1
ATOM 1421 C C . LEU A 1 172 ? 31.168 -3.748 -22.104 1.00 88.31 172 LEU A C 1
ATOM 1423 O O . LEU A 1 172 ? 29.974 -3.954 -21.900 1.00 88.31 172 LEU A O 1
ATOM 1427 N N . PHE A 1 173 ? 32.081 -4.718 -22.037 1.00 91.69 173 PHE A N 1
ATOM 1428 C CA . PHE A 1 173 ? 31.748 -6.119 -21.797 1.00 91.69 173 PHE A CA 1
ATOM 1429 C C . PHE A 1 173 ? 31.088 -6.331 -20.429 1.00 91.69 173 PHE A C 1
ATOM 1431 O O . PHE A 1 173 ? 30.006 -6.913 -20.345 1.00 91.69 173 PHE A O 1
ATOM 1438 N N . PHE A 1 174 ? 31.692 -5.807 -19.360 1.00 88.81 174 PHE A N 1
ATOM 1439 C CA . PHE A 1 174 ? 31.112 -5.908 -18.021 1.00 88.81 174 PHE A CA 1
ATOM 1440 C C . PHE A 1 174 ? 29.841 -5.070 -17.868 1.00 88.81 174 PHE A C 1
ATOM 1442 O O . PHE A 1 174 ? 28.907 -5.521 -17.212 1.00 88.81 174 PHE A O 1
ATOM 1449 N N . GLY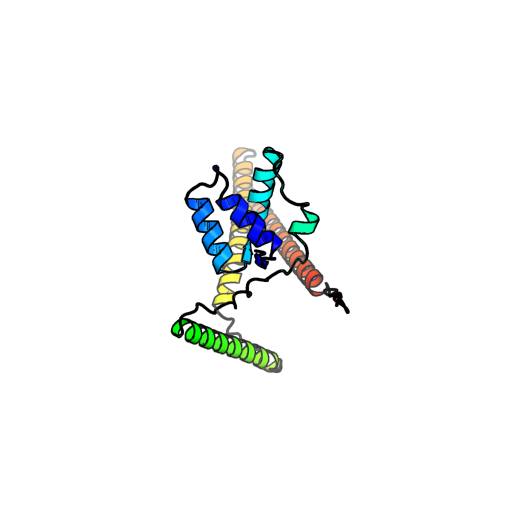 A 1 175 ? 29.756 -3.902 -18.511 1.00 88.56 175 GLY A N 1
ATOM 1450 C CA . GLY A 1 175 ? 28.535 -3.098 -18.528 1.00 88.56 175 GLY A CA 1
ATOM 1451 C C . GLY A 1 175 ? 27.348 -3.856 -19.129 1.00 88.56 175 GLY A C 1
ATOM 1452 O O . GLY A 1 175 ? 26.270 -3.873 -18.540 1.00 88.56 175 GLY A O 1
ATOM 1453 N N . ILE A 1 176 ? 27.558 -4.553 -20.253 1.00 90.44 176 ILE A N 1
ATOM 1454 C CA . ILE A 1 176 ? 26.528 -5.397 -20.878 1.00 90.44 176 ILE A CA 1
ATOM 1455 C C . ILE A 1 176 ? 26.170 -6.584 -19.975 1.00 90.44 176 ILE A C 1
ATOM 1457 O O . ILE A 1 176 ? 24.988 -6.865 -19.789 1.00 90.44 176 ILE A O 1
ATOM 1461 N N . LEU A 1 177 ? 27.159 -7.267 -19.387 1.00 92.19 177 LEU A N 1
ATOM 1462 C CA . LEU A 1 177 ? 26.902 -8.396 -18.485 1.00 92.19 177 LEU A CA 1
ATOM 1463 C C . LEU A 1 177 ? 26.061 -7.997 -17.270 1.00 92.19 177 LEU A C 1
ATOM 1465 O O . LEU A 1 177 ? 25.104 -8.698 -16.940 1.00 92.19 177 LEU A O 1
ATOM 1469 N N . VAL A 1 178 ? 26.388 -6.874 -16.624 1.00 90.25 178 VAL A N 1
ATOM 1470 C CA . VAL A 1 178 ? 25.618 -6.373 -15.476 1.00 90.25 178 VAL A CA 1
ATOM 1471 C C . VAL A 1 178 ? 24.213 -5.965 -15.904 1.00 90.25 178 VAL A C 1
ATOM 1473 O O . VAL A 1 178 ? 23.250 -6.339 -15.240 1.00 90.25 178 VAL A O 1
ATOM 1476 N N . LEU A 1 179 ? 24.066 -5.294 -17.050 1.00 89.00 179 LEU A N 1
ATOM 1477 C CA . LEU A 1 179 ? 22.754 -4.916 -17.575 1.00 89.00 179 LEU A CA 1
ATOM 1478 C C . LEU A 1 179 ? 21.862 -6.143 -17.816 1.00 89.00 179 LEU A C 1
ATOM 1480 O O . LEU A 1 179 ? 20.692 -6.144 -17.435 1.00 89.00 179 LEU A O 1
ATOM 1484 N N . VAL A 1 180 ? 22.410 -7.210 -18.408 1.00 91.06 180 VAL A N 1
ATOM 1485 C CA . VAL A 1 180 ? 21.678 -8.471 -18.604 1.00 91.06 180 VAL A CA 1
ATOM 1486 C C . VAL A 1 180 ? 21.310 -9.101 -17.261 1.00 91.06 180 VAL A C 1
ATOM 1488 O O . VAL A 1 180 ? 20.169 -9.535 -17.091 1.00 91.06 180 VAL A O 1
ATOM 1491 N N . ALA A 1 181 ? 22.236 -9.132 -16.300 1.00 90.94 181 ALA A N 1
ATOM 1492 C CA . ALA A 1 181 ? 21.979 -9.677 -14.970 1.00 90.94 181 ALA A CA 1
ATOM 1493 C C . ALA A 1 181 ? 20.825 -8.943 -14.267 1.00 90.94 181 ALA A C 1
ATOM 1495 O O . ALA A 1 181 ? 19.895 -9.591 -13.785 1.00 90.94 181 ALA A O 1
ATOM 1496 N N . ASP A 1 182 ? 20.828 -7.610 -14.286 1.00 88.06 182 ASP A N 1
ATOM 1497 C CA . ASP A 1 182 ? 19.782 -6.788 -13.672 1.00 88.06 182 ASP A CA 1
ATOM 1498 C C . ASP A 1 182 ? 18.406 -7.020 -14.325 1.00 88.06 182 ASP A C 1
ATOM 1500 O O . ASP A 1 182 ? 17.405 -7.219 -13.629 1.00 88.06 182 ASP A O 1
ATOM 1504 N N . VAL A 1 183 ? 18.338 -7.089 -15.661 1.00 86.50 183 VAL A N 1
ATOM 1505 C CA . VAL A 1 183 ? 17.084 -7.368 -16.389 1.00 86.50 183 VAL A CA 1
ATOM 1506 C C . VAL A 1 183 ? 16.551 -8.771 -16.086 1.00 86.50 183 VAL A C 1
ATOM 1508 O O . VAL A 1 183 ? 15.339 -8.955 -15.937 1.00 86.50 183 VAL A O 1
ATOM 1511 N N . VAL A 1 184 ? 17.424 -9.776 -15.971 1.00 89.31 184 VAL A N 1
ATOM 1512 C CA . VAL A 1 184 ? 17.026 -11.147 -15.611 1.00 89.31 184 VAL A CA 1
ATOM 1513 C C . VAL A 1 184 ? 16.508 -11.209 -14.174 1.00 89.31 184 VAL A C 1
ATOM 1515 O O . VAL A 1 184 ? 15.474 -11.834 -13.926 1.00 89.31 184 VAL A O 1
ATOM 1518 N N . VAL A 1 185 ? 17.173 -10.535 -13.231 1.00 87.38 185 VAL A N 1
ATOM 1519 C CA . VAL A 1 185 ? 16.721 -10.441 -11.834 1.00 87.38 185 VAL A CA 1
ATOM 1520 C C . VAL A 1 185 ? 15.353 -9.764 -11.757 1.00 87.38 185 VAL A C 1
ATOM 1522 O O . VAL A 1 185 ? 14.461 -10.277 -11.077 1.00 87.38 185 VAL A O 1
ATOM 1525 N N . TYR A 1 186 ? 15.142 -8.676 -12.503 1.00 83.88 186 TYR A N 1
ATOM 1526 C CA . TYR A 1 186 ? 13.853 -7.988 -12.545 1.00 83.88 186 TYR A CA 1
ATOM 1527 C C . TYR A 1 186 ? 12.738 -8.855 -13.144 1.00 83.88 186 TYR A C 1
ATOM 1529 O O . TYR A 1 186 ? 11.666 -8.983 -12.550 1.00 83.88 186 TYR A O 1
ATOM 1537 N N . ASN A 1 187 ? 12.992 -9.520 -14.274 1.00 83.38 187 ASN A N 1
ATOM 1538 C CA . ASN A 1 187 ? 12.024 -10.445 -14.873 1.00 83.38 187 ASN A CA 1
ATOM 1539 C C . ASN A 1 187 ? 11.688 -11.612 -13.932 1.00 83.38 187 ASN A C 1
ATOM 1541 O O . ASN A 1 187 ? 10.527 -12.003 -13.801 1.00 83.38 187 ASN A O 1
ATOM 1545 N N . SER A 1 188 ? 12.690 -12.145 -13.230 1.00 85.38 188 SER A N 1
ATOM 1546 C CA . SER A 1 188 ? 12.500 -13.183 -12.213 1.00 85.38 188 SER A CA 1
ATOM 1547 C C . SER A 1 188 ? 11.636 -12.687 -11.048 1.00 85.38 188 SER A C 1
ATOM 1549 O O . SER A 1 188 ? 10.731 -13.393 -10.595 1.00 85.38 188 SER A O 1
ATOM 1551 N N . TYR A 1 189 ? 11.863 -11.452 -10.593 1.00 84.81 189 TYR A N 1
ATOM 1552 C CA . TYR A 1 189 ? 11.057 -10.811 -9.557 1.00 84.81 189 TYR A CA 1
ATOM 1553 C C . TYR A 1 189 ? 9.598 -10.626 -9.994 1.00 84.81 189 TYR A C 1
ATOM 1555 O O . TYR A 1 189 ? 8.686 -11.008 -9.257 1.00 84.81 189 TYR A O 1
ATOM 1563 N N . LEU A 1 190 ? 9.365 -10.119 -11.208 1.00 82.88 190 LEU A N 1
ATOM 1564 C CA . LEU A 1 190 ? 8.018 -9.905 -11.737 1.00 82.88 190 LEU A CA 1
ATOM 1565 C C . LEU A 1 190 ? 7.237 -11.224 -11.830 1.00 82.88 190 LEU A C 1
ATOM 1567 O O . LEU A 1 190 ? 6.108 -11.314 -11.343 1.00 82.88 190 LEU A O 1
ATOM 1571 N N . LYS A 1 191 ? 7.886 -12.283 -12.330 1.00 84.19 191 LYS A N 1
ATOM 1572 C CA . LYS A 1 191 ? 7.308 -13.631 -12.402 1.00 84.19 191 LYS A CA 1
ATOM 1573 C C . LYS A 1 191 ? 6.900 -14.166 -11.024 1.00 84.19 191 LYS A C 1
ATOM 1575 O O . LYS A 1 191 ? 5.820 -14.735 -10.879 1.00 84.19 191 LYS A O 1
ATOM 1580 N N . LYS A 1 192 ? 7.725 -13.952 -9.991 1.00 87.00 192 LYS A N 1
ATOM 1581 C CA . LYS A 1 192 ? 7.403 -14.354 -8.607 1.00 87.00 192 LYS A CA 1
ATOM 1582 C C . LYS A 1 192 ? 6.191 -13.606 -8.047 1.00 87.00 192 LYS A C 1
ATOM 1584 O O . LYS A 1 192 ? 5.383 -14.206 -7.339 1.00 87.00 192 LYS A O 1
ATOM 1589 N N . ILE A 1 193 ? 6.047 -12.316 -8.354 1.00 84.38 193 ILE A N 1
ATOM 1590 C CA . ILE A 1 193 ? 4.872 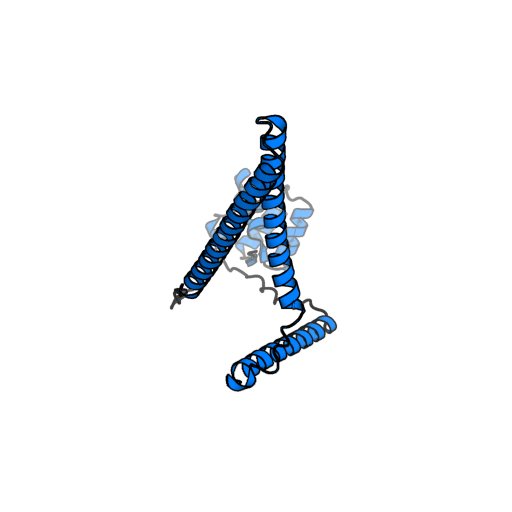-11.536 -7.938 1.00 84.38 193 ILE A CA 1
ATOM 1591 C C . ILE A 1 193 ? 3.606 -12.069 -8.605 1.00 84.38 193 ILE A C 1
ATOM 1593 O O . ILE A 1 193 ? 2.576 -12.210 -7.945 1.00 84.38 193 ILE A O 1
ATOM 1597 N N . GLU A 1 194 ? 3.658 -12.339 -9.907 1.00 82.12 194 GLU A N 1
ATOM 1598 C CA . GLU A 1 194 ? 2.516 -12.886 -10.640 1.00 82.12 194 GLU A CA 1
ATOM 1599 C C . GLU A 1 194 ? 2.088 -14.240 -10.075 1.00 82.12 194 GLU A C 1
ATOM 1601 O O . GLU A 1 194 ? 0.904 -14.449 -9.807 1.00 82.12 194 GLU A O 1
ATOM 1606 N N . GLU A 1 195 ? 3.050 -15.119 -9.794 1.00 83.62 195 GLU A N 1
ATOM 1607 C CA . GLU A 1 195 ? 2.798 -16.418 -9.174 1.00 83.62 195 GLU A CA 1
ATOM 1608 C C . GLU A 1 195 ? 2.139 -16.277 -7.790 1.00 83.62 195 GLU A C 1
ATOM 1610 O O . GLU A 1 195 ? 1.152 -16.958 -7.495 1.00 83.62 195 GLU A O 1
ATOM 1615 N N . ALA A 1 196 ? 2.612 -15.341 -6.959 1.00 79.06 196 ALA A N 1
ATOM 1616 C CA . ALA A 1 196 ? 2.006 -15.050 -5.661 1.00 79.06 196 ALA A CA 1
ATOM 1617 C C . ALA A 1 196 ? 0.557 -14.551 -5.801 1.00 79.06 196 ALA A C 1
ATOM 1619 O O . ALA A 1 196 ? -0.335 -15.049 -5.112 1.00 79.06 196 ALA A O 1
ATOM 1620 N N . LYS A 1 197 ? 0.293 -13.640 -6.747 1.00 79.06 197 LYS A N 1
ATOM 1621 C CA . LYS A 1 197 ? -1.061 -13.136 -7.034 1.00 79.06 197 LYS A CA 1
ATOM 1622 C C . LYS A 1 197 ? -1.997 -14.249 -7.503 1.00 79.06 197 LYS A C 1
ATOM 1624 O O . LYS A 1 197 ? -3.154 -14.291 -7.088 1.00 79.06 197 LYS A O 1
ATOM 1629 N N . VAL A 1 198 ? -1.526 -15.153 -8.363 1.00 81.00 198 VAL A N 1
ATOM 1630 C CA . VAL A 1 198 ? -2.314 -16.310 -8.824 1.00 81.00 198 VAL A CA 1
ATOM 1631 C C . VAL A 1 198 ? -2.623 -17.244 -7.654 1.00 81.00 198 VAL A C 1
ATOM 1633 O O . VAL A 1 198 ? -3.765 -17.686 -7.498 1.00 81.00 198 VAL A O 1
ATOM 1636 N N . LYS A 1 199 ? -1.644 -17.493 -6.780 1.00 80.81 199 LYS A N 1
ATOM 1637 C CA . LYS A 1 199 ? -1.813 -18.330 -5.587 1.00 80.81 199 LYS A CA 1
ATOM 1638 C C . LYS A 1 199 ? -2.809 -17.736 -4.590 1.00 80.81 199 LYS A C 1
ATOM 1640 O O . LYS A 1 199 ? -3.625 -18.473 -4.041 1.00 80.81 199 LYS A O 1
ATOM 1645 N N . GLU A 1 200 ? -2.790 -16.420 -4.389 1.00 74.06 200 GLU A N 1
ATOM 1646 C CA . GLU A 1 200 ? -3.767 -15.719 -3.549 1.00 74.06 200 GLU A CA 1
ATOM 1647 C C . GLU A 1 200 ? -5.177 -15.766 -4.138 1.00 74.06 200 GLU A C 1
ATOM 1649 O O . GLU A 1 200 ? -6.119 -16.101 -3.424 1.00 74.06 200 GLU A O 1
ATOM 1654 N N . LYS A 1 201 ? -5.330 -15.530 -5.447 1.00 74.81 201 LYS A N 1
ATOM 1655 C CA . LYS A 1 201 ? -6.631 -15.631 -6.133 1.00 74.81 201 LYS A CA 1
ATOM 1656 C C . LYS A 1 201 ? -7.222 -17.040 -6.083 1.00 74.81 201 LYS A C 1
ATOM 1658 O O . LYS A 1 201 ? -8.436 -17.196 -6.009 1.00 74.81 201 LYS A O 1
ATOM 1663 N N . THR A 1 202 ? -6.369 -18.062 -6.113 1.00 73.06 202 THR A N 1
ATOM 1664 C CA . THR A 1 202 ? -6.786 -19.473 -6.070 1.00 73.06 202 THR A CA 1
ATOM 1665 C C . THR A 1 202 ? -7.171 -19.920 -4.654 1.00 73.06 202 THR A C 1
ATOM 1667 O O . THR A 1 202 ? -7.825 -20.949 -4.472 1.00 73.06 202 THR A O 1
ATOM 1670 N N . LYS A 1 203 ? -6.805 -19.155 -3.617 1.00 76.50 203 LYS A N 1
ATOM 1671 C CA . LYS A 1 203 ? -7.133 -19.477 -2.228 1.00 76.50 203 LYS A CA 1
ATOM 1672 C C . LYS A 1 203 ? -8.615 -19.195 -1.957 1.00 76.50 203 LYS A C 1
ATOM 1674 O O . LYS A 1 203 ? -8.993 -18.108 -1.536 1.00 76.50 203 LYS A O 1
ATOM 1679 N N . VAL A 1 204 ? -9.459 -20.202 -2.172 1.00 69.12 204 VAL A N 1
ATOM 1680 C CA . VAL A 1 204 ? -10.895 -20.135 -1.866 1.00 69.12 204 VAL A CA 1
ATOM 1681 C C . VAL A 1 204 ? -11.097 -19.958 -0.356 1.00 69.12 204 VAL A C 1
ATOM 1683 O O . VAL A 1 204 ? -10.683 -20.802 0.445 1.00 69.12 204 VAL A O 1
ATOM 1686 N N . GLU A 1 205 ? -11.747 -18.863 0.046 1.00 69.94 205 GLU A N 1
ATOM 1687 C CA . GLU A 1 205 ? -12.136 -18.634 1.438 1.00 69.94 205 GLU A CA 1
ATOM 1688 C C . GLU A 1 205 ? -13.124 -19.713 1.898 1.00 69.94 205 GLU A C 1
ATOM 1690 O O . GLU A 1 205 ? -14.275 -19.772 1.461 1.00 69.94 205 GLU A O 1
ATOM 1695 N N . LYS A 1 206 ? -12.700 -20.559 2.841 1.00 67.62 206 LYS A N 1
ATOM 1696 C CA . LYS A 1 206 ? -13.600 -21.491 3.526 1.00 67.62 206 LYS A CA 1
ATOM 1697 C C . LYS A 1 206 ? -14.446 -20.720 4.540 1.00 67.62 206 LYS A C 1
ATOM 1699 O O . LYS A 1 206 ? -14.126 -20.683 5.727 1.00 67.62 206 LYS A O 1
ATOM 1704 N N . LYS A 1 207 ? -15.540 -20.108 4.087 1.00 70.00 207 LYS A N 1
ATOM 1705 C CA . LYS A 1 207 ? -16.545 -19.530 4.988 1.00 70.00 207 LYS A CA 1
ATOM 1706 C C . LYS A 1 207 ? -17.327 -20.663 5.650 1.00 70.00 207 LYS A C 1
ATOM 1708 O O . LYS A 1 207 ? -18.214 -21.260 5.045 1.00 70.00 207 LYS A O 1
ATOM 1713 N N . LYS A 1 208 ? -16.993 -20.984 6.904 1.00 68.69 208 LYS A N 1
ATOM 1714 C CA . LYS A 1 208 ? -17.855 -21.822 7.748 1.00 68.69 208 LYS A CA 1
ATOM 1715 C C . LYS A 1 208 ? -19.083 -21.002 8.129 1.00 68.69 208 LYS A C 1
ATOM 1717 O O . LYS A 1 208 ? -19.007 -20.116 8.973 1.00 68.69 208 LYS A O 1
ATOM 1722 N N . VAL A 1 209 ? -20.209 -21.304 7.494 1.00 71.38 209 VAL A N 1
ATOM 1723 C CA . VAL A 1 209 ? -21.512 -20.767 7.887 1.00 71.38 209 VAL A CA 1
ATOM 1724 C C . VAL A 1 209 ? -21.927 -21.476 9.178 1.00 71.38 209 VAL A C 1
ATOM 1726 O O . VAL A 1 209 ? -22.215 -22.673 9.174 1.00 71.38 209 VAL A O 1
ATOM 1729 N N . LEU A 1 210 ? -21.903 -20.763 10.304 1.00 67.25 210 LEU A N 1
ATOM 1730 C CA . LEU A 1 210 ? -22.428 -21.261 11.575 1.00 67.25 210 LEU A CA 1
ATOM 1731 C C . LEU A 1 210 ? -23.956 -21.341 11.465 1.00 67.25 210 LEU A C 1
ATOM 1733 O O . LEU A 1 210 ? -24.642 -20.326 11.480 1.00 67.25 210 LEU A O 1
ATOM 1737 N N . LYS A 1 211 ? -24.480 -22.564 11.321 1.00 72.88 211 LYS A N 1
ATOM 1738 C CA . LYS A 1 211 ? -25.913 -22.844 11.118 1.00 72.88 211 LYS A CA 1
ATOM 1739 C C . LYS A 1 211 ? -26.801 -22.525 12.323 1.00 72.88 211 LYS A C 1
ATOM 1741 O O . LYS A 1 211 ? -28.018 -22.535 12.175 1.00 72.88 211 LYS A O 1
ATOM 1746 N N . LYS A 1 212 ? -26.240 -22.292 13.510 1.00 66.88 212 LYS A N 1
ATOM 1747 C CA . LYS A 1 212 ? -27.050 -22.061 14.706 1.00 66.88 212 LYS A CA 1
ATOM 1748 C C . LYS A 1 212 ? -26.270 -21.267 15.743 1.00 66.88 212 LYS A C 1
ATOM 1750 O O . LYS A 1 212 ? -25.309 -21.769 16.317 1.00 66.88 212 LYS A O 1
ATOM 1755 N N . ILE A 1 213 ? -26.692 -20.027 15.952 1.00 64.75 213 ILE A N 1
ATOM 1756 C CA . ILE A 1 213 ? -26.369 -19.258 17.151 1.00 64.75 213 ILE A CA 1
ATOM 1757 C C . ILE A 1 213 ? -27.494 -19.599 18.123 1.00 64.75 213 ILE A C 1
ATOM 1759 O O . ILE A 1 213 ? -28.623 -19.151 17.939 1.00 64.75 213 ILE A O 1
ATOM 1763 N N . THR A 1 214 ? -27.233 -20.485 19.078 1.00 56.59 214 THR A N 1
ATOM 1764 C CA . THR A 1 214 ? -28.126 -20.654 20.228 1.00 56.59 214 THR A CA 1
ATOM 1765 C C . THR A 1 214 ? -27.879 -19.473 21.156 1.00 56.59 214 THR A C 1
ATOM 1767 O O . THR A 1 214 ? -26.774 -19.335 21.681 1.00 56.59 214 THR A O 1
ATOM 1770 N N . LEU A 1 215 ? -28.884 -18.599 21.225 1.00 46.56 215 LEU A N 1
ATOM 1771 C CA . LEU A 1 215 ? -29.017 -17.506 22.187 1.00 46.56 215 LEU A CA 1
ATOM 1772 C C . LEU A 1 215 ? -29.335 -18.059 23.576 1.00 46.56 215 LEU A C 1
ATOM 1774 O O . LEU A 1 215 ? -30.072 -19.072 23.631 1.00 46.56 215 LEU A O 1
#

Nearest PDB structures (foldseek):
  8eas-assembly1_B  TM=6.412E-01  e=1.277E-09  Saccharomyces cerevisiae
  8b6h-assembly1_EG  TM=4.342E-01  e=6.269E+00  Tetrahymena thermophila SB210

pLDDT: mean 76.41, std 12.54, range [43.84, 97.19]

Solvent-accessible surface area (backbone atoms only — not comparable to full-atom values): 12678 Å² total; per-residue (Å²): 125,64,30,33,49,62,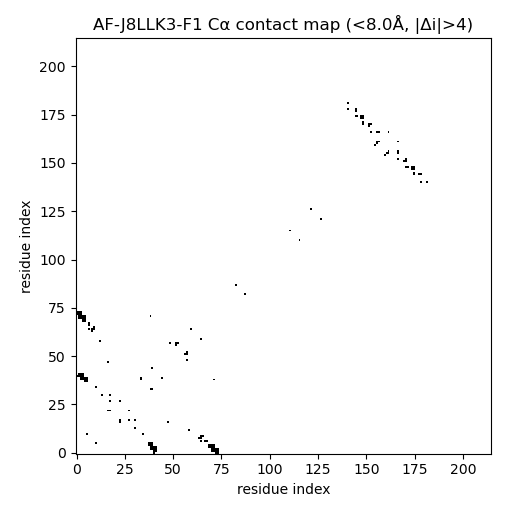43,74,60,41,52,50,50,53,52,54,49,58,72,36,101,78,58,48,74,68,55,43,55,52,50,51,54,27,64,73,66,43,38,40,45,55,69,60,54,52,50,54,52,53,59,32,59,76,65,80,61,66,92,65,55,71,70,57,56,53,58,77,75,49,77,46,75,66,79,76,79,60,88,70,72,86,56,52,70,70,55,50,53,51,52,52,51,52,49,52,53,51,52,51,53,51,49,52,52,53,54,60,68,68,52,62,81,86,66,67,78,82,69,78,74,68,56,64,74,60,52,55,53,52,47,52,58,49,50,55,50,52,49,54,51,50,53,52,35,51,52,53,33,50,50,49,49,50,49,46,56,73,74,65,71,61,58,71,70,59,54,52,52,53,33,51,52,52,35,52,52,47,51,52,49,52,52,51,52,50,52,52,50,53,52,52,52,52,53,52,51,52,54,56,71,66,56,75,81,83,77,82,77,78,90,70,84,84,128

Sequence (215 aa):
MFEIKLNKQTTEFLRKFKNSARSNKTTNDDIDVFLERQTVPVHSLLFYVKECRKNDTLPCSIKELLSPFEFEFKAKAVRGSHYSDDFKKKLQYLKYQQEELEYQTMVKRNKPASSLREEDELTPSQINKQIKEQVTTVFNILVSVVSVVVAIWYWTGTSTNFPVHVRLLLCLFFGILVLVADVVVYNSYLKKIEEAKVKEKTKVEKKKVLKKITL

Organism: Saccharomyces arboricola (strain H-6 / AS 2.3317 / CBS 10644) (NCBI:txid1160507)

Radius of gyration: 37.06 Å; Cα contacts (8 Å, |Δi|>4): 87; chains: 1; bounding box: 83×41×88 Å

Foldseek 3Di:
DKKWAADPLLLVLLVVLLPDPPQDPVNNVLSVVCVVVSIDDPVNVVVSVVVCVVVVNDPDDPVVRCPPTDIDDDDPPDPCPPPDPVVVVVVVVVVVVVVVVVVVVVVVVPDPPVPPPPDPPPPVVVVVVVVVVVVVLVVVLVVVLVVVLVVLLVCCVPPPPDDPVVNVVVSVVVSVVSSVVSVVVVVVVVVVVVVVVVVVVPPDDPPDDPPDDDD

Mean predicted aligned error: 18.41 Å